Protein 4JB7 (pdb70)

InterPro domains:
  IPR005669 Thiosulphate/Sulfate-binding protein [PTHR30368] (3-255)

CATH classification: 3.40.190.10 (+1 more: 3.40.190.10)

Structure (mmCIF, N/CA/C/O backbone):
data_4JB7
#
_entry.id   4JB7
#
_cell.length_a   72.343
_cell.length_b   72.343
_cell.length_c   87.883
_cell.angle_alpha   90.00
_cell.angle_beta   90.00
_cell.angle_gamma   90.00
#
_symmetry.space_group_name_H-M   'P 41 21 2'
#
loop_
_entity.id
_entity.type
_entity.pdbx_description
1 polymer 'Accessory colonization factor AcfC'
2 non-polymer D-MALATE
3 non-polymer 2-AMINO-2-HYDROXYMETHYL-PROPANE-1,3-DIOL
4 non-polymer 'TRIETHYLENE GLYCOL'
5 water water
#
loop_
_atom_site.group_PDB
_atom_site.id
_atom_site.type_symbol
_atom_site.label_atom_id
_atom_site.label_alt_id
_atom_site.label_comp_id
_atom_site.label_asym_id
_atom_site.label_entity_id
_atom_site.label_seq_id
_atom_site.pdbx_PDB_ins_code
_atom_site.Cartn_x
_atom_site.Cartn_y
_atom_site.Cartn_z
_atom_site.occupancy
_atom_site.B_iso_or_equiv
_atom_site.auth_seq_id
_atom_site.auth_comp_id
_atom_site.auth_asym_id
_atom_site.auth_atom_id
_atom_site.pdbx_PDB_model_num
ATOM 1 N N . ALA A 1 24 ? 29.532 16.713 30.004 1.00 34.01 0 ALA A N 1
ATOM 2 C CA . ALA A 1 24 ? 28.963 15.362 29.801 1.00 32.53 0 ALA A CA 1
ATOM 3 C C . ALA A 1 24 ? 30.008 14.389 29.238 1.00 31.73 0 ALA A C 1
ATOM 4 O O . ALA A 1 24 ? 30.938 14.787 28.537 1.00 33.57 0 ALA A O 1
ATOM 6 N N . ASP A 1 25 ? 29.830 13.108 29.541 1.00 28.73 25 ASP A N 1
ATOM 7 C CA . ASP A 1 25 ? 30.717 12.058 29.073 1.00 27.85 25 ASP A CA 1
ATOM 8 C C . ASP A 1 25 ? 30.373 11.658 27.638 1.00 26.10 25 ASP A C 1
ATOM 9 O O . ASP A 1 25 ? 31.252 11.276 26.865 1.00 26.92 25 ASP A O 1
ATOM 14 N N . VAL A 1 26 ? 29.088 11.737 27.294 1.00 22.25 26 VAL A N 1
ATOM 15 C CA . VAL A 1 26 ? 28.617 11.393 25.951 1.00 21.62 26 VAL A CA 1
ATOM 16 C C . VAL A 1 26 ? 27.784 12.557 25.406 1.00 17.87 26 VAL A C 1
ATOM 17 O O . VAL A 1 26 ? 26.917 13.090 26.104 1.00 21.00 26 VAL A O 1
ATOM 21 N N . ASN A 1 27 ? 28.091 12.977 24.186 1.00 18.23 27 ASN A N 1
ATOM 22 C CA . ASN A 1 27 ? 27.365 14.036 23.515 1.00 18.11 27 ASN A CA 1
ATOM 23 C C . ASN A 1 27 ? 26.717 13.575 22.222 1.00 16.10 27 ASN A C 1
ATOM 24 O O . ASN A 1 27 ? 27.403 13.076 21.321 1.00 16.55 27 ASN A O 1
ATOM 29 N N . LEU A 1 28 ? 25.400 13.745 22.159 1.00 15.31 28 LEU A N 1
ATOM 30 C CA . LEU A 1 28 ? 24.619 13.445 20.964 1.00 15.25 28 LEU A CA 1
ATOM 31 C C . LEU A 1 28 ? 24.087 14.729 20.368 1.00 14.53 28 LEU A C 1
ATOM 32 O O . LEU A 1 28 ? 23.723 15.649 21.093 1.00 16.39 28 LEU A O 1
ATOM 37 N N . TYR A 1 29 ? 24.037 14.768 19.045 1.00 13.60 29 TYR A N 1
ATOM 38 C CA . TYR A 1 29 ? 23.507 15.907 18.298 1.00 12.50 29 TYR A CA 1
ATOM 39 C C . TYR A 1 29 ? 22.546 15.398 17.221 1.00 12.62 29 TYR A C 1
ATOM 40 O O . TYR A 1 29 ? 22.805 14.360 16.604 1.00 12.83 29 TYR A O 1
ATOM 49 N N . GLY A 1 30 ? 21.485 16.151 16.955 1.00 12.30 30 GLY A N 1
ATOM 50 C CA . GLY A 1 30 ? 20.530 15.768 15.957 1.00 11.75 30 GLY A CA 1
ATOM 51 C C . GLY A 1 30 ? 19.402 16.777 15.892 1.00 12.09 30 GLY A C 1
ATOM 52 O O . GLY A 1 30 ? 19.394 17.765 16.632 1.00 12.59 30 GLY A O 1
ATOM 53 N N . PRO A 1 31 ? 18.437 16.525 15.002 1.00 11.04 31 PRO A N 1
ATOM 54 C CA . PRO A 1 31 ? 17.315 17.447 14.851 1.00 11.46 31 PRO A CA 1
ATOM 55 C C . PRO A 1 31 ? 16.381 17.502 16.048 1.00 12.75 31 PRO A C 1
ATOM 56 O O . PRO A 1 31 ? 16.318 16.591 16.876 1.00 13.46 31 PRO A O 1
ATOM 60 N N . GLY A 1 32 ? 15.663 18.610 16.150 1.00 11.88 32 GLY A N 1
ATOM 61 C CA . GLY A 1 32 ? 14.590 18.647 17.099 1.00 12.26 32 GLY A CA 1
ATOM 62 C C . GLY A 1 32 ? 13.484 17.643 16.754 1.00 13.61 32 GLY A C 1
ATOM 63 O O . GLY A 1 32 ? 13.173 17.378 15.583 1.00 13.98 32 GLY A O 1
ATOM 64 N N . GLY A 1 33 ? 12.893 17.071 17.796 1.00 13.06 33 GLY A N 1
ATOM 65 C CA . GLY A 1 33 ? 11.763 16.163 17.719 1.00 14.21 33 GLY A CA 1
ATOM 66 C C . GLY A 1 33 ? 12.044 14.913 18.524 1.00 14.19 33 GLY A C 1
ATOM 67 O O . GLY A 1 33 ? 11.516 14.752 19.613 1.00 13.77 33 GLY A O 1
ATOM 68 N N . PRO A 1 34 ? 12.912 14.035 18.010 1.00 12.46 34 PRO A N 1
ATOM 69 C CA . PRO A 1 34 ? 13.237 12.818 18.752 1.00 13.34 34 PRO A CA 1
ATOM 70 C C . PRO A 1 34 ? 13.983 13.074 20.060 1.00 13.86 34 PRO A C 1
ATOM 71 O O . PRO A 1 34 ? 14.216 12.130 20.840 1.00 14.16 34 PRO A O 1
ATOM 75 N N . HIS A 1 35 ? 14.395 14.329 20.312 1.00 13.86 35 HIS A N 1
ATOM 76 C CA . HIS A 1 35 ? 15.053 14.644 21.572 1.00 14.83 35 HIS A CA 1
ATOM 77 C C . HIS A 1 35 ? 14.149 14.361 22.756 1.00 14.70 35 HIS A C 1
ATOM 78 O O . HIS A 1 35 ? 14.650 14.136 23.869 1.00 15.55 35 HIS A O 1
ATOM 85 N N . VAL A 1 36 ? 12.830 14.384 22.592 1.00 14.52 36 VAL A N 1
ATOM 86 C CA . VAL A 1 36 ? 11.947 14.178 23.736 1.00 13.98 36 VAL A CA 1
ATOM 87 C C . VAL A 1 36 ? 12.130 12.773 24.328 1.00 14.80 36 VAL A C 1
ATOM 88 O O . VAL A 1 36 ? 12.477 12.641 25.504 1.00 16.88 36 VAL A O 1
ATOM 92 N N . PRO A 1 37 ? 11.919 11.700 23.538 1.00 14.00 37 PRO A N 1
ATOM 93 C CA . PRO A 1 37 ? 12.201 10.380 24.121 1.00 14.00 37 PRO A CA 1
ATOM 94 C C . PRO A 1 37 ? 13.700 10.173 24.364 1.00 15.15 37 PRO A C 1
ATOM 95 O O . PRO A 1 37 ? 14.078 9.501 25.323 1.00 16.40 37 PRO A O 1
ATOM 99 N N . LEU A 1 38 ? 14.561 10.737 23.506 1.00 14.37 38 LEU A N 1
ATOM 100 C CA . LEU A 1 38 ? 16.003 10.506 23.637 1.00 15.39 38 LEU A CA 1
ATOM 101 C C . LEU A 1 38 ? 16.515 11.021 24.986 1.00 15.86 38 LEU A C 1
ATOM 102 O O . LEU A 1 38 ? 17.317 10.341 25.643 1.00 17.69 38 LEU A O 1
ATOM 107 N N . ILE A 1 39 ? 16.039 12.181 25.426 1.00 16.76 39 ILE A N 1
ATOM 108 C CA . ILE A 1 39 ? 16.414 12.736 26.731 1.00 17.90 39 ILE A CA 1
ATOM 109 C C . ILE A 1 39 ? 15.938 11.806 27.858 1.00 17.97 39 ILE A C 1
ATOM 110 O O . ILE A 1 39 ? 16.667 11.587 28.841 1.00 19.07 39 ILE A O 1
ATOM 115 N N . LYS A 1 40 ? 14.721 11.264 27.731 1.00 18.22 40 LYS A N 1
ATOM 116 C CA . LYS A 1 40 ? 14.212 10.336 28.752 1.00 19.61 40 LYS A CA 1
ATOM 117 C C . LYS A 1 40 ? 15.065 9.058 28.783 1.00 18.06 40 LYS A C 1
ATOM 118 O O . LYS A 1 40 ? 15.312 8.495 29.857 1.00 19.59 40 LYS A O 1
ATOM 124 N N . VAL A 1 41 ? 15.547 8.606 27.622 1.00 17.57 41 VAL A N 1
ATOM 125 C CA . VAL A 1 41 ? 16.470 7.471 27.570 1.00 17.13 41 VAL A CA 1
ATOM 126 C C . VAL A 1 41 ? 17.801 7.817 28.278 1.00 18.33 41 VAL A C 1
ATOM 127 O O . VAL A 1 41 ? 18.339 7.014 29.024 1.00 19.88 41 VAL A O 1
ATOM 131 N N . ALA A 1 42 ? 18.292 9.018 28.017 1.00 17.89 42 ALA A N 1
ATOM 132 C CA . ALA A 1 42 ? 19.502 9.525 28.658 1.00 18.51 42 ALA A CA 1
ATOM 133 C C . ALA A 1 42 ? 19.327 9.557 30.180 1.00 20.52 42 ALA A C 1
ATOM 134 O O . ALA A 1 42 ? 20.216 9.117 30.926 1.00 22.39 42 ALA A O 1
ATOM 136 N N . GLU A 1 43 ? 18.172 10.050 30.638 1.00 21.44 43 GLU A N 1
ATOM 137 C CA . GLU A 1 43 ? 17.837 10.145 32.071 1.00 22.45 43 GLU A CA 1
ATOM 138 C C . GLU A 1 43 ? 17.739 8.763 32.723 1.00 23.61 43 GLU A C 1
ATOM 139 O O . GLU A 1 43 ? 18.174 8.563 33.872 1.00 26.73 43 GLU A O 1
ATOM 145 N N . SER A 1 44 ? 17.167 7.808 31.997 1.00 23.78 44 SER A N 1
ATOM 146 C CA . SER A 1 44 ? 17.036 6.444 32.490 1.00 24.83 44 SER A CA 1
ATOM 147 C C . SER A 1 44 ? 18.431 5.822 32.650 1.00 25.34 44 SER A C 1
ATOM 148 O O . SER A 1 44 ? 18.727 5.175 33.639 1.00 27.84 44 SER A O 1
ATOM 151 N N . PHE A 1 45 ? 19.277 6.028 31.645 1.00 23.76 45 PHE A N 1
ATOM 152 C CA . PHE A 1 45 ? 20.655 5.564 31.627 1.00 22.65 45 PHE A CA 1
ATOM 153 C C . PHE A 1 45 ? 21.446 6.173 32.804 1.00 26.66 45 PHE A C 1
ATOM 154 O O . PHE A 1 45 ? 22.178 5.478 33.494 1.00 28.01 45 PHE A O 1
ATOM 162 N N . GLU A 1 46 ? 21.282 7.479 33.006 1.00 27.69 46 GLU A N 1
ATOM 163 C CA . GLU A 1 46 ? 21.964 8.191 34.097 1.00 29.06 46 GLU A CA 1
ATOM 164 C C . GLU A 1 46 ? 21.498 7.735 35.498 1.00 31.50 46 GLU A C 1
ATOM 165 O O . GLU A 1 46 ? 22.254 7.823 36.469 1.00 32.86 46 GLU A O 1
ATOM 171 N N . LYS A 1 47 ? 20.265 7.239 35.615 1.00 33.51 47 LYS A N 1
ATOM 172 C CA . LYS A 1 47 ? 19.776 6.748 36.905 1.00 37.35 47 LYS A CA 1
ATOM 173 C C . LYS A 1 47 ? 20.474 5.455 37.308 1.00 39.16 47 LYS A C 1
ATOM 174 O O . LYS A 1 47 ? 20.665 5.187 38.500 1.00 39.13 47 LYS A O 1
ATOM 180 N N . SER A 1 48 ? 20.852 4.659 36.310 1.00 39.93 48 SER A N 1
ATOM 181 C CA . SER A 1 48 ? 21.417 3.326 36.543 1.00 42.28 48 SER A CA 1
ATOM 182 C C . SER A 1 48 ? 22.935 3.242 36.664 1.00 42.26 48 SER A C 1
ATOM 183 O O . SER A 1 48 ? 23.454 2.271 37.205 1.00 44.68 48 SER A O 1
ATOM 186 N N . GLN A 1 49 ? 23.648 4.235 36.147 1.00 40.55 49 GLN A N 1
ATOM 187 C CA . GLN A 1 49 ? 25.108 4.220 36.191 1.00 40.34 49 GLN A CA 1
ATOM 188 C C . GLN A 1 49 ? 25.668 5.658 36.366 1.00 39.62 49 GLN A C 1
ATOM 189 O O . GLN A 1 49 ? 24.891 6.595 36.544 1.00 39.84 49 GLN A O 1
ATOM 195 N N . SER A 1 50 ? 26.985 5.838 36.307 1.00 38.65 50 SER A N 1
ATOM 196 C CA . SER A 1 50 ? 27.593 7.126 36.686 1.00 40.35 50 SER A CA 1
ATOM 197 C C . SER A 1 50 ? 27.896 8.124 35.585 1.00 40.02 50 SER A C 1
ATOM 198 O O . SER A 1 50 ? 28.157 9.290 35.885 1.00 42.31 50 SER A O 1
ATOM 201 N N . LYS A 1 51 ? 27.873 7.693 34.326 1.00 37.68 51 LYS A N 1
ATOM 202 C CA . LYS A 1 51 ? 28.217 8.599 33.228 1.00 35.92 51 LYS A CA 1
ATOM 203 C C . LYS A 1 51 ? 27.051 9.511 32.874 1.00 34.59 51 LYS A C 1
ATOM 204 O O . LYS A 1 51 ? 25.884 9.107 33.006 1.00 33.31 51 LYS A O 1
ATOM 210 N N . ARG A 1 52 ? 27.395 10.732 32.445 1.00 31.77 52 ARG A N 1
ATOM 211 C CA . ARG A 1 52 ? 26.430 11.772 32.035 1.00 30.77 52 ARG A CA 1
ATOM 212 C C . ARG A 1 52 ? 26.310 11.872 30.500 1.00 26.25 52 ARG A C 1
ATOM 213 O O . ARG A 1 52 ? 27.314 11.811 29.779 1.00 24.69 52 ARG A O 1
ATOM 221 N N . VAL A 1 53 ? 25.081 12.069 30.028 1.00 23.74 53 VAL A N 1
ATOM 222 C CA . VAL A 1 53 ? 24.755 12.082 28.599 1.00 21.74 53 VAL A CA 1
ATOM 223 C C . VAL A 1 53 ? 23.994 13.357 28.243 1.00 21.20 53 VAL A C 1
ATOM 224 O O . VAL A 1 53 ? 22.965 13.655 28.839 1.00 24.38 53 VAL A O 1
ATOM 228 N N . ASN A 1 54 ? 24.534 14.107 27.290 1.00 20.10 54 ASN A N 1
ATOM 229 C CA . ASN A 1 54 ? 23.973 15.376 26.838 1.00 21.07 54 ASN A CA 1
ATOM 230 C C . ASN A 1 54 ? 23.381 15.237 25.453 1.00 20.18 54 ASN A C 1
ATOM 231 O O . ASN A 1 54 ? 24.037 14.705 24.553 1.00 21.06 54 ASN A O 1
ATOM 236 N N . ILE A 1 55 ? 22.138 15.689 25.321 1.00 18.04 55 ILE A N 1
ATOM 237 C CA . ILE A 1 55 ? 21.448 15.696 24.046 1.00 16.82 55 ILE A CA 1
ATOM 238 C C . ILE A 1 55 ? 21.298 17.140 23.570 1.00 16.23 55 ILE A C 1
ATOM 239 O O . ILE A 1 55 ? 20.604 17.941 24.198 1.00 18.36 55 ILE A O 1
ATOM 244 N N . THR A 1 56 ? 21.987 17.474 22.475 1.00 14.75 56 THR A N 1
ATOM 245 C CA . THR A 1 56 ? 21.828 18.787 21.813 1.00 14.18 56 THR A CA 1
ATOM 246 C C . THR A 1 56 ? 20.949 18.575 20.599 1.00 14.71 56 THR A C 1
ATOM 247 O O . THR A 1 56 ? 21.149 17.626 19.809 1.00 15.19 56 THR A O 1
ATOM 251 N N . PHE A 1 57 ? 19.966 19.450 20.427 1.00 13.99 57 PHE A N 1
ATOM 252 C CA . PHE A 1 57 ? 18.935 19.250 19.424 1.00 12.64 57 PHE A CA 1
ATOM 253 C C . PHE A 1 57 ? 18.473 20.549 18.818 1.00 13.20 57 PHE A C 1
ATOM 254 O O . PHE A 1 57 ? 18.534 21.619 19.450 1.00 13.83 57 PHE A O 1
ATOM 262 N N . GLY A 1 58 ? 17.992 20.445 17.589 1.00 12.61 58 GLY A N 1
ATOM 263 C CA . GLY A 1 58 ? 17.446 21.564 16.829 1.00 13.91 58 GLY A CA 1
ATOM 264 C C . GLY A 1 58 ? 17.957 21.505 15.405 1.00 12.40 58 GLY A C 1
ATOM 265 O O . GLY A 1 58 ? 18.602 20.535 15.005 1.00 13.34 58 GLY A O 1
ATOM 266 N N . PRO A 1 59 ? 17.690 22.555 14.613 1.00 12.71 59 PRO A N 1
ATOM 267 C CA . PRO A 1 59 ? 18.200 22.573 13.257 1.00 12.96 59 PRO A CA 1
ATOM 268 C C . PRO A 1 59 ? 19.726 22.419 13.238 1.00 13.02 59 PRO A C 1
ATOM 269 O O . PRO A 1 59 ? 20.420 22.959 14.100 1.00 13.38 59 PRO A O 1
ATOM 273 N N . GLN A 1 60 ? 20.240 21.693 12.260 1.00 13.25 60 GLN A N 1
ATOM 274 C CA . GLN A 1 60 ? 21.675 21.469 12.119 1.00 13.02 60 GLN A CA 1
ATOM 275 C C . GLN A 1 60 ? 22.504 22.727 12.303 1.00 12.33 60 GLN A C 1
ATOM 276 O O . GLN A 1 60 ? 23.521 22.703 13.017 1.00 13.85 60 GLN A O 1
ATOM 282 N N . ALA A 1 61 ? 22.137 23.814 11.642 1.00 13.92 61 ALA A N 1
ATOM 283 C CA . ALA A 1 61 ? 22.927 25.033 11.711 1.00 14.85 61 ALA A CA 1
ATOM 284 C C . ALA A 1 61 ? 23.110 25.578 13.124 1.00 13.76 61 ALA A C 1
ATOM 285 O O . ALA A 1 61 ? 24.081 26.296 13.378 1.00 16.02 61 ALA A O 1
ATOM 287 N N . THR A 1 62 ? 22.199 25.242 14.040 1.00 13.69 62 THR A N 1
ATOM 288 C CA . THR A 1 62 ? 22.316 25.726 15.406 1.00 15.10 62 THR A CA 1
ATOM 289 C C . THR A 1 62 ? 23.385 25.026 16.228 1.00 15.22 62 THR A C 1
ATOM 290 O O . THR A 1 62 ? 23.843 25.583 17.217 1.00 16.64 62 THR A O 1
ATOM 294 N N . TRP A 1 63 ? 23.830 23.845 15.819 1.00 13.69 63 TRP A N 1
ATOM 295 C CA . TRP A 1 63 ? 24.817 23.073 16.591 1.00 13.84 63 TRP A CA 1
ATOM 296 C C . TRP A 1 63 ? 25.979 22.451 15.786 1.00 14.41 63 TRP A C 1
ATOM 297 O O . TRP A 1 63 ? 26.859 21.846 16.382 1.00 14.42 63 TRP A O 1
ATOM 308 N N . ASN A 1 64 ? 26.009 22.611 14.471 1.00 14.62 64 ASN A N 1
ATOM 309 C CA . ASN A 1 64 ? 26.970 21.905 13.645 1.00 14.18 64 ASN A CA 1
ATOM 310 C C . ASN A 1 64 ? 28.403 22.098 14.069 1.00 14.89 64 ASN A C 1
ATOM 311 O O . ASN A 1 64 ? 29.159 21.137 14.137 1.00 15.19 64 ASN A O 1
ATOM 316 N N . ASP A 1 65 ? 28.782 23.333 14.370 1.00 15.41 65 ASP A N 1
ATOM 317 C CA . ASP A 1 65 ? 30.151 23.628 14.795 1.00 16.67 65 ASP A CA 1
ATOM 318 C C . ASP A 1 65 ? 30.496 23.019 16.158 1.00 18.68 65 ASP A C 1
ATOM 319 O O . ASP A 1 65 ? 31.656 22.684 16.410 1.00 21.70 65 ASP A O 1
ATOM 324 N N A LYS A 1 66 ? 29.508 22.882 17.040 0.50 17.67 66 LYS A N 1
ATOM 325 N N B LYS A 1 66 ? 29.499 22.889 17.030 0.50 17.25 66 LYS A N 1
ATOM 326 C CA A LYS A 1 66 ? 29.735 22.267 18.341 0.50 17.85 66 LYS A CA 1
ATOM 327 C CA B LYS A 1 66 ? 29.691 22.292 18.340 0.50 17.05 66 LYS A CA 1
ATOM 328 C C A LYS A 1 66 ? 29.897 20.762 18.189 0.50 18.16 66 LYS A C 1
ATOM 329 C C B LYS A 1 66 ? 29.883 20.783 18.192 0.50 17.71 66 LYS A C 1
ATOM 330 O O A LYS A 1 66 ? 30.746 20.162 18.849 0.50 18.04 66 LYS A O 1
ATOM 331 O O B LYS A 1 66 ? 30.748 20.205 18.852 0.50 17.59 66 LYS A O 1
ATOM 342 N N . ALA A 1 67 ? 29.103 20.159 17.308 1.00 16.85 67 ALA A N 1
ATOM 343 C CA . ALA A 1 67 ? 29.250 18.730 17.016 1.00 14.95 67 ALA A CA 1
ATOM 344 C C . ALA A 1 67 ? 30.655 18.427 16.469 1.00 17.75 67 ALA A C 1
ATOM 345 O O . ALA A 1 67 ? 31.247 17.386 16.809 1.00 17.58 67 ALA A O 1
ATOM 347 N N . LYS A 1 68 ? 31.218 19.325 15.660 1.00 17.23 68 LYS A N 1
ATOM 348 C CA . LYS A 1 68 ? 32.589 19.156 15.166 1.00 18.51 68 LYS A CA 1
ATOM 349 C C . LYS A 1 68 ? 33.569 19.019 16.303 1.00 19.87 68 LYS A C 1
ATOM 350 O O . LYS A 1 68 ? 34.581 18.334 16.174 1.00 23.41 68 LYS A O 1
ATOM 356 N N . LYS A 1 69 ? 33.320 19.706 17.411 1.00 18.45 69 LYS A N 1
ATOM 357 C CA . LYS A 1 69 ? 34.249 19.652 18.525 1.00 19.89 69 LYS A CA 1
ATOM 358 C C . LYS A 1 69 ? 34.100 18.439 19.427 1.00 21.43 69 LYS A C 1
ATOM 359 O O . LYS A 1 69 ? 35.115 17.929 19.870 1.00 23.40 69 LYS A O 1
ATOM 365 N N . ASN A 1 70 ? 32.886 17.948 19.684 1.00 19.52 70 ASN A N 1
ATOM 366 C CA . ASN A 1 70 ? 32.750 16.861 20.671 1.00 20.54 70 ASN A CA 1
ATOM 367 C C . ASN A 1 70 ? 31.640 15.825 20.440 1.00 19.63 70 ASN A C 1
ATOM 368 O O . ASN A 1 70 ? 31.311 15.053 21.352 1.00 20.69 70 ASN A O 1
ATOM 373 N N . ALA A 1 71 ? 31.033 15.785 19.266 1.00 18.04 71 ALA A N 1
ATOM 374 C CA . ALA A 1 71 ? 29.994 14.775 19.028 1.00 17.36 71 ALA A CA 1
ATOM 375 C C . ALA A 1 71 ? 30.524 13.350 19.121 1.00 16.94 71 ALA A C 1
ATOM 376 O O . ALA A 1 71 ? 31.553 13.031 18.539 1.00 18.21 71 ALA A O 1
ATOM 378 N N . ASP A 1 72 ? 29.798 12.512 19.865 1.00 16.69 72 ASP A N 1
ATOM 379 C CA . ASP A 1 72 ? 30.061 11.074 19.919 1.00 16.77 72 ASP A CA 1
ATOM 380 C C . ASP A 1 72 ? 29.112 10.289 19.007 1.00 15.61 72 ASP A C 1
ATOM 381 O O . ASP A 1 72 ? 29.496 9.249 18.456 1.00 15.88 72 ASP A O 1
ATOM 386 N N . ILE A 1 73 ? 27.883 10.775 18.889 1.00 15.09 73 ILE A N 1
ATOM 387 C CA . ILE A 1 73 ? 26.842 10.119 18.120 1.00 15.33 73 ILE A CA 1
ATOM 388 C C . ILE A 1 73 ? 25.968 11.182 17.477 1.00 14.26 73 ILE A C 1
ATOM 389 O O . ILE A 1 73 ? 25.597 12.184 18.141 1.00 13.85 73 ILE A O 1
ATOM 394 N N . LEU A 1 74 ? 25.649 10.998 16.192 1.00 13.15 74 LEU A N 1
ATOM 395 C CA . LEU A 1 74 ? 24.671 11.839 15.505 1.00 12.42 74 LEU A CA 1
ATOM 396 C C . LEU A 1 74 ? 23.389 11.055 15.374 1.00 11.95 74 LEU A C 1
ATOM 397 O O . LEU A 1 74 ? 23.409 9.892 14.942 1.00 13.40 74 LEU A O 1
ATOM 402 N N . PHE A 1 75 ? 22.274 11.644 15.796 1.00 12.38 75 PHE A N 1
ATOM 403 C CA . PHE A 1 75 ? 20.966 10.996 15.635 1.00 12.13 75 PHE A CA 1
ATOM 404 C C . PHE A 1 75 ? 20.213 11.669 14.517 1.00 10.50 75 PHE A C 1
ATOM 405 O O . PHE A 1 75 ? 20.397 12.864 14.251 1.00 11.22 75 PHE A O 1
ATOM 413 N N . GLY A 1 76 ? 19.364 10.885 13.842 1.00 10.98 76 GLY A N 1
ATOM 414 C CA . GLY A 1 76 ? 18.569 11.372 12.732 1.00 11.04 76 GLY A CA 1
ATOM 415 C C . GLY A 1 76 ? 17.112 11.008 12.792 1.00 11.46 76 GLY A C 1
ATOM 416 O O . GLY A 1 76 ? 16.714 10.061 13.453 1.00 11.98 76 GLY A O 1
ATOM 417 N N . ALA A 1 77 ? 16.312 11.802 12.078 1.00 10.75 77 ALA A N 1
ATOM 418 C CA . ALA A 1 77 ? 14.865 11.663 12.041 1.00 11.12 77 ALA A CA 1
ATOM 419 C C . ALA A 1 77 ? 14.301 11.155 10.691 1.00 10.31 77 ALA A C 1
ATOM 420 O O . ALA A 1 77 ? 13.105 11.072 10.522 1.00 11.05 77 ALA A O 1
ATOM 422 N N . SER A 1 78 ? 15.211 10.830 9.781 1.00 10.89 78 SER A N 1
ATOM 423 C CA . SER A 1 78 ? 14.942 10.089 8.549 1.00 10.65 78 SER A CA 1
ATOM 424 C C . SER A 1 78 ? 16.287 9.620 8.007 1.00 10.25 78 SER A C 1
ATOM 425 O O . SER A 1 78 ? 17.366 10.047 8.466 1.00 10.80 78 SER A O 1
ATOM 428 N N . GLU A 1 79 ? 16.238 8.761 7.010 1.00 10.67 79 GLU A N 1
ATOM 429 C CA . GLU A 1 79 ? 17.458 8.274 6.355 1.00 10.48 79 GLU A CA 1
ATOM 430 C C . GLU A 1 79 ? 18.131 9.363 5.516 1.00 11.34 79 GLU A C 1
ATOM 431 O O . GLU A 1 79 ? 19.340 9.627 5.666 1.00 11.33 79 GLU A O 1
ATOM 437 N N . HIS A 1 80 ? 17.385 10.039 4.649 1.00 10.00 80 HIS A N 1
ATOM 438 C CA . HIS A 1 80 ? 18.018 11.028 3.794 1.00 10.26 80 HIS A CA 1
ATOM 439 C C . HIS A 1 80 ? 18.561 12.199 4.607 1.00 9.82 80 HIS A C 1
ATOM 440 O O . HIS A 1 80 ? 19.649 12.693 4.307 1.00 10.78 80 HIS A O 1
ATOM 447 N N . SER A 1 81 ? 17.828 12.680 5.617 1.00 9.90 81 SER A N 1
ATOM 448 C CA . SER A 1 81 ? 18.323 13.824 6.368 1.00 9.98 81 SER A CA 1
ATOM 449 C C . SER A 1 81 ? 19.556 13.437 7.168 1.00 10.75 81 SER A C 1
ATOM 450 O O . SER A 1 81 ? 20.510 14.217 7.273 1.00 10.92 81 SER A O 1
ATOM 453 N N . ALA A 1 82 ? 19.581 12.215 7.718 1.00 10.88 82 ALA A N 1
ATOM 454 C CA . ALA A 1 82 ? 20.740 11.764 8.470 1.00 10.29 82 ALA A CA 1
ATOM 455 C C . ALA A 1 82 ? 21.980 11.662 7.588 1.00 11.23 82 ALA A C 1
ATOM 456 O O . ALA A 1 82 ? 23.092 11.978 8.039 1.00 12.03 82 ALA A O 1
ATOM 458 N N A LEU A 1 83 ? 21.806 11.198 6.360 0.50 11.02 83 LEU A N 1
ATOM 459 N N B LEU A 1 83 ? 21.808 11.193 6.352 0.50 11.23 83 LEU A N 1
ATOM 460 C CA A LEU A 1 83 ? 22.910 11.082 5.436 0.50 11.41 83 LEU A CA 1
ATOM 461 C CA B LEU A 1 83 ? 22.908 11.086 5.398 0.50 11.87 83 LEU A CA 1
ATOM 462 C C A LEU A 1 83 ? 23.471 12.464 5.114 0.50 11.79 83 LEU A C 1
ATOM 463 C C B LEU A 1 83 ? 23.475 12.465 5.103 0.50 12.02 83 LEU A C 1
ATOM 464 O O A LEU A 1 83 ? 24.678 12.680 5.181 0.50 12.27 83 LEU A O 1
ATOM 465 O O B LEU A 1 83 ? 24.684 12.678 5.151 0.50 12.43 83 LEU A O 1
ATOM 474 N N . ALA A 1 84 ? 22.590 13.420 4.822 1.00 11.47 84 ALA A N 1
ATOM 475 C CA . ALA A 1 84 ? 23.059 14.779 4.499 1.00 11.66 84 ALA A CA 1
ATOM 476 C C . ALA A 1 84 ? 23.791 15.410 5.670 1.00 12.73 84 ALA A C 1
ATOM 477 O O . ALA A 1 84 ? 24.820 16.066 5.474 1.00 13.79 84 ALA A O 1
ATOM 479 N N . ILE A 1 85 ? 23.289 15.205 6.885 1.00 11.84 85 ILE A N 1
ATOM 480 C CA . ILE A 1 85 ? 23.952 15.727 8.079 1.00 12.98 85 ILE A CA 1
ATOM 481 C C . ILE A 1 85 ? 25.295 15.038 8.336 1.00 13.30 85 ILE A C 1
ATOM 482 O O . ILE A 1 85 ? 26.316 15.702 8.566 1.00 14.36 85 ILE A O 1
ATOM 487 N N . ALA A 1 86 ? 25.322 13.707 8.257 1.00 14.63 86 ALA A N 1
ATOM 488 C CA . ALA A 1 86 ? 26.554 12.970 8.501 1.00 16.50 86 ALA A CA 1
ATOM 489 C C . ALA A 1 86 ? 27.643 13.300 7.513 1.00 18.11 86 ALA A C 1
ATOM 490 O O . ALA A 1 86 ? 28.838 13.281 7.888 1.00 17.93 86 ALA A O 1
ATOM 492 N N A GLU A 1 87 ? 27.274 13.567 6.261 0.35 18.43 87 GLU A N 1
ATOM 493 N N B GLU A 1 87 ? 27.285 13.592 6.271 0.35 17.95 87 GLU A N 1
ATOM 494 N N C GLU A 1 87 ? 27.256 13.602 6.269 0.30 18.15 87 GLU A N 1
ATOM 495 C CA A GLU A 1 87 ? 28.244 13.964 5.234 0.35 19.45 87 GLU A CA 1
ATOM 496 C CA B GLU A 1 87 ? 28.292 13.953 5.285 0.35 18.81 87 GLU A CA 1
ATOM 497 C CA C GLU A 1 87 ? 28.187 14.024 5.214 0.30 18.76 87 GLU A CA 1
ATOM 498 C C A GLU A 1 87 ? 28.993 15.249 5.611 0.35 19.83 87 GLU A C 1
ATOM 499 C C B GLU A 1 87 ? 28.943 15.314 5.530 0.35 19.23 87 GLU A C 1
ATOM 500 C C C GLU A 1 87 ? 29.018 15.207 5.678 0.30 19.13 87 GLU A C 1
ATOM 501 O O A GLU A 1 87 ? 30.101 15.478 5.135 0.35 22.02 87 GLU A O 1
ATOM 502 O O B GLU A 1 87 ? 29.895 15.682 4.842 0.35 22.14 87 GLU A O 1
ATOM 503 O O C GLU A 1 87 ? 30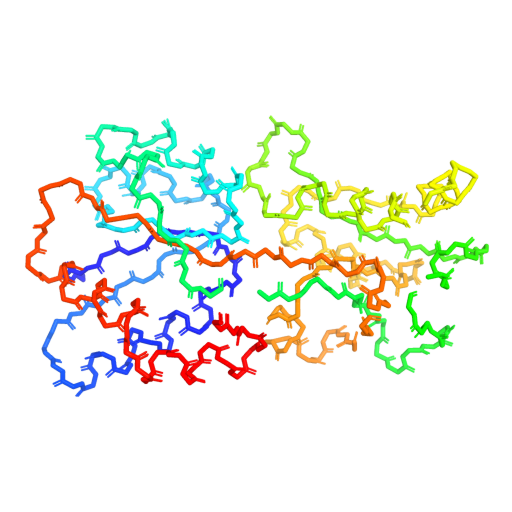.206 15.304 5.369 0.30 18.88 87 GLU A O 1
ATOM 519 N N . GLY A 1 88 ? 28.403 16.062 6.488 1.00 17.91 88 GLY A N 1
ATOM 520 C CA . GLY A 1 88 ? 29.047 17.272 6.989 1.00 19.03 88 GLY A CA 1
ATOM 521 C C . GLY A 1 88 ? 30.086 16.992 8.087 1.00 18.02 88 GLY A C 1
ATOM 522 O O . GLY A 1 88 ? 30.752 17.899 8.575 1.00 18.69 88 GLY A O 1
ATOM 523 N N . HIS A 1 89 ? 30.191 15.710 8.487 1.00 18.21 89 HIS A N 1
ATOM 524 C CA . HIS A 1 89 ? 31.067 15.249 9.563 1.00 17.29 89 HIS A CA 1
ATOM 525 C C . HIS A 1 89 ? 31.766 13.955 9.170 1.00 19.42 89 HIS A C 1
ATOM 526 O O . HIS A 1 89 ? 32.058 13.131 10.046 1.00 18.81 89 HIS A O 1
ATOM 533 N N . SER A 1 90 ? 32.116 13.792 7.892 1.00 19.82 90 SER A N 1
ATOM 534 C CA . SER A 1 90 ? 32.617 12.490 7.372 1.00 21.76 90 SER A CA 1
ATOM 535 C C . SER A 1 90 ? 33.916 12.002 7.984 1.00 23.44 90 SER A C 1
ATOM 536 O O . SER A 1 90 ? 34.138 10.779 8.032 1.00 27.21 90 SER A O 1
ATOM 539 N N . GLU A 1 91 ? 34.714 12.933 8.497 1.00 21.78 91 GLU A N 1
ATOM 540 C CA . GLU A 1 91 ? 35.984 12.632 9.158 1.00 22.51 91 GLU A CA 1
ATOM 541 C C . GLU A 1 91 ? 35.789 11.765 10.416 1.00 21.82 91 GLU A C 1
ATOM 542 O O . GLU A 1 91 ? 36.709 11.038 10.824 1.00 24.39 91 GLU A O 1
ATOM 548 N N . ARG A 1 92 ? 34.629 11.886 11.034 1.00 20.42 92 ARG A N 1
ATOM 549 C CA . ARG A 1 92 ? 34.310 11.132 12.231 1.00 21.69 92 ARG A CA 1
ATOM 550 C C . ARG A 1 92 ? 33.156 10.195 12.120 1.00 21.66 92 ARG A C 1
ATOM 551 O O . ARG A 1 92 ? 33.059 9.257 12.916 1.00 23.52 92 ARG A O 1
ATOM 559 N N . PHE A 1 93 ? 32.250 10.439 11.190 1.00 18.43 93 PHE A N 1
ATOM 560 C CA . PHE A 1 93 ? 31.064 9.628 11.051 1.00 21.22 93 PHE A CA 1
ATOM 561 C C . PHE A 1 93 ? 30.940 9.126 9.629 1.00 23.44 93 PHE A C 1
ATOM 562 O O . PHE A 1 93 ? 30.988 9.912 8.684 1.00 28.27 93 PHE A O 1
ATOM 570 N N . SER A 1 94 ? 30.740 7.829 9.485 1.00 21.63 94 SER A N 1
ATOM 571 C CA . SER A 1 94 ? 30.56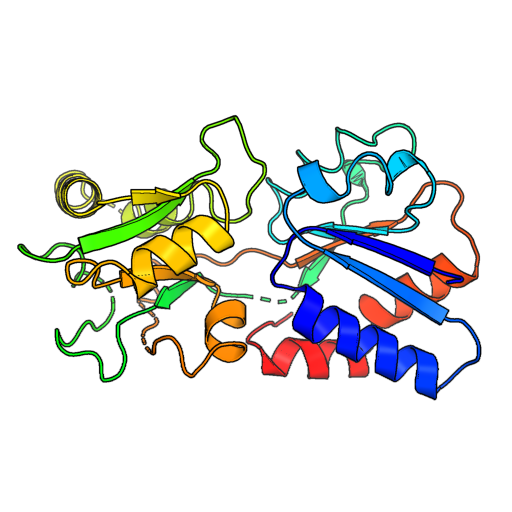6 7.252 8.157 1.00 22.65 94 SER A CA 1
ATOM 572 C C . SER A 1 94 ? 29.102 7.059 7.786 1.00 21.56 94 SER A C 1
ATOM 573 O O . SER A 1 94 ? 28.348 6.506 8.573 1.00 19.98 94 SER A O 1
ATOM 576 N N . LYS A 1 95 ? 28.725 7.478 6.582 1.00 21.24 95 LYS A N 1
ATOM 577 C CA . LYS A 1 95 ? 27.366 7.261 6.081 1.00 19.35 95 LYS A CA 1
ATOM 578 C C . LYS A 1 95 ? 27.032 5.773 6.019 1.00 18.60 95 LYS A C 1
ATOM 579 O O . LYS A 1 95 ? 25.860 5.407 6.047 1.00 17.47 95 LYS A O 1
ATOM 585 N N . PHE A 1 96 ? 28.026 4.906 5.910 1.00 17.59 96 PHE A N 1
ATOM 586 C CA . PHE A 1 96 ? 27.786 3.473 5.875 1.00 16.20 96 PHE A CA 1
ATOM 587 C C . PHE A 1 96 ? 27.430 2.894 7.253 1.00 17.42 96 PHE A C 1
ATOM 588 O O . PHE A 1 96 ? 26.972 1.766 7.342 1.00 20.23 96 PHE A O 1
ATOM 596 N N . ASN A 1 97 ? 27.638 3.679 8.306 1.00 16.78 97 ASN A N 1
ATOM 597 C CA . ASN A 1 97 ? 27.422 3.232 9.694 1.00 18.36 97 ASN A CA 1
ATOM 598 C C . ASN A 1 97 ? 26.173 3.813 10.366 1.00 14.97 97 ASN A C 1
ATOM 599 O O . ASN A 1 97 ? 25.934 3.602 11.555 1.00 16.32 97 ASN A O 1
ATOM 604 N N . ILE A 1 98 ? 25.361 4.546 9.604 1.00 13.75 98 ILE A N 1
ATOM 605 C CA . ILE A 1 98 ? 24.068 5.006 10.085 1.00 13.66 98 ILE A CA 1
ATOM 606 C C . ILE A 1 98 ? 23.199 3.770 10.307 1.00 14.09 98 ILE A C 1
ATOM 607 O O . ILE A 1 98 ? 23.058 2.909 9.439 1.00 15.32 98 ILE A O 1
ATOM 612 N N . HIS A 1 99 ? 22.687 3.677 11.517 1.00 13.06 99 HIS A N 1
ATOM 613 C CA . HIS A 1 99 ? 21.951 2.509 11.988 1.00 13.52 99 HIS A CA 1
ATOM 614 C C . HIS A 1 99 ? 20.505 2.798 12.298 1.00 11.58 99 HIS A C 1
ATOM 615 O O . HIS A 1 99 ? 20.212 3.575 13.229 1.00 12.41 99 HIS A O 1
ATOM 622 N N . PRO A 1 100 ? 19.575 2.233 11.508 1.00 11.93 100 PRO A N 1
ATOM 623 C CA . PRO A 1 100 ? 18.151 2.355 11.835 1.00 12.23 100 PRO A CA 1
ATOM 624 C C . PRO A 1 100 ? 17.820 1.725 13.181 1.00 12.83 100 PRO A C 1
ATOM 625 O O . PRO A 1 100 ? 18.239 0.590 13.443 1.00 13.85 100 PRO A O 1
ATOM 629 N N . VAL A 1 101 ? 17.034 2.407 14.019 1.00 12.37 101 VAL A N 1
ATOM 630 C CA . VAL A 1 101 ? 16.674 1.842 15.337 1.00 12.83 101 VAL A CA 1
ATOM 631 C C . VAL A 1 101 ? 15.172 1.661 15.513 1.00 12.61 101 VAL A C 1
ATOM 632 O O . VAL A 1 101 ? 14.716 0.600 15.929 1.00 13.44 101 VAL A O 1
ATOM 636 N N . PHE A 1 102 ? 14.402 2.704 15.217 1.00 12.20 102 PHE A N 1
ATOM 637 C CA . PHE A 1 102 ? 12.939 2.684 15.336 1.00 13.48 102 PHE A CA 1
ATOM 638 C C . PHE A 1 102 ? 12.360 3.341 14.111 1.00 12.30 102 PHE A C 1
ATOM 639 O O . PHE A 1 102 ? 13.079 3.984 13.341 1.00 11.65 102 PHE A O 1
ATOM 663 N N . ARG A 1 104 ? 8.414 5.299 12.570 1.00 11.69 104 ARG A N 1
ATOM 664 C CA . ARG A 1 104 ? 7.077 5.792 12.916 1.00 11.80 104 ARG A CA 1
ATOM 665 C C . ARG A 1 104 ? 6.388 6.328 11.675 1.00 11.38 104 ARG A C 1
ATOM 666 O O . ARG A 1 104 ? 7.014 6.643 10.665 1.00 11.56 104 ARG A O 1
ATOM 674 N N . GLU A 1 105 ? 5.081 6.450 11.804 1.00 12.07 105 GLU A N 1
ATOM 675 C CA . GLU A 1 105 ? 4.257 6.961 10.709 1.00 11.87 105 GLU A CA 1
ATOM 676 C C . GLU A 1 105 ? 4.125 8.472 10.679 1.00 12.26 105 GLU A C 1
ATOM 677 O O . GLU A 1 105 ? 4.132 9.139 11.717 1.00 12.22 105 GLU A O 1
ATOM 683 N N . ALA A 1 106 ? 4.033 9.000 9.456 1.00 11.93 106 ALA A N 1
ATOM 684 C CA . ALA A 1 106 ? 3.622 10.370 9.229 1.00 11.39 106 ALA A CA 1
ATOM 685 C C . ALA A 1 106 ? 2.134 10.450 9.546 1.00 12.70 106 ALA A C 1
ATOM 686 O O . ALA A 1 106 ? 1.399 9.470 9.345 1.00 13.77 106 ALA A O 1
ATOM 688 N N . ILE A 1 107 ? 1.686 11.621 10.017 1.00 12.31 107 ILE A N 1
ATOM 689 C CA . ILE A 1 107 ? 0.287 11.869 10.357 1.00 13.50 107 ILE A CA 1
ATOM 690 C C . ILE A 1 107 ? -0.138 13.242 9.841 1.00 13.43 107 ILE A C 1
ATOM 691 O O . ILE A 1 107 ? 0.695 14.052 9.372 1.00 12.95 107 ILE A O 1
ATOM 696 N N . ILE A 1 108 ? -1.435 13.478 9.937 1.00 12.84 108 ILE A N 1
ATOM 697 C CA . ILE A 1 108 ? -2.001 14.773 9.638 1.00 13.23 108 ILE A CA 1
ATOM 698 C C . ILE A 1 108 ? -2.337 15.448 10.961 1.00 13.25 108 ILE A C 1
ATOM 699 O O . ILE A 1 108 ? -3.166 14.944 11.708 1.00 14.60 108 ILE A O 1
ATOM 704 N N . LEU A 1 109 ? -1.653 16.538 11.285 1.00 12.21 109 LEU A N 1
ATOM 705 C CA . LEU A 1 109 ? -1.999 17.339 12.454 1.00 13.44 109 LEU A CA 1
ATOM 706 C C . LEU A 1 109 ? -3.102 18.295 12.048 1.00 13.71 109 LEU A C 1
ATOM 707 O O . LEU A 1 109 ? -2.937 19.042 11.099 1.00 13.68 109 LEU A O 1
ATOM 712 N N . VAL A 1 110 ? -4.230 18.252 12.743 1.00 14.32 110 VAL A N 1
ATOM 713 C CA . VAL A 1 110 ? -5.379 19.141 12.480 1.00 14.28 110 VAL A CA 1
ATOM 714 C C . VAL A 1 110 ? -5.619 20.034 13.686 1.00 15.73 110 VAL A C 1
ATOM 715 O O . VAL A 1 110 ? -5.124 19.789 14.781 1.00 16.10 110 VAL A O 1
ATOM 719 N N . LYS A 1 111 ? -6.349 21.114 13.487 1.00 16.07 111 LYS A N 1
ATOM 720 C CA . LYS A 1 111 ? -6.654 22.010 14.600 1.00 16.48 111 LYS A CA 1
ATOM 721 C C . LYS A 1 111 ? -7.472 21.267 15.656 1.00 18.06 111 LYS A C 1
ATOM 722 O O . LYS A 1 111 ? -8.229 20.354 15.336 1.00 18.79 111 LYS A O 1
ATOM 728 N N . LYS A 1 112 ? -7.317 21.679 16.921 1.00 18.37 112 LYS A N 1
ATOM 729 C CA . LYS A 1 112 ? -8.005 21.023 18.024 1.00 20.82 112 LYS A CA 1
ATOM 730 C C . LYS A 1 112 ? -9.511 20.931 17.765 1.00 19.90 112 LYS A C 1
ATOM 731 O O . LYS A 1 112 ? -10.164 21.916 17.373 1.00 21.76 112 LYS A O 1
ATOM 737 N N . GLY A 1 113 ? -10.049 19.724 17.936 1.00 21.07 113 GLY A N 1
ATOM 738 C CA . GLY A 1 113 ? -11.459 19.445 17.685 1.00 21.29 113 GLY A CA 1
ATOM 739 C C . GLY A 1 113 ? -11.767 19.011 16.249 1.00 20.64 113 GLY A C 1
ATOM 740 O O . GLY A 1 113 ? -12.906 18.652 15.935 1.00 23.24 113 GLY A O 1
ATOM 741 N N . ASN A 1 114 ? -10.765 19.067 15.361 1.00 20.40 114 ASN A N 1
ATOM 742 C CA . ASN A 1 114 ? -10.937 18.658 13.962 1.00 20.52 114 ASN A CA 1
ATOM 743 C C . ASN A 1 114 ? -12.184 19.298 13.332 1.00 20.66 114 ASN A C 1
ATOM 744 O O . ASN A 1 114 ? -13.088 18.604 12.870 1.00 20.73 114 ASN A O 1
ATOM 749 N N . PRO A 1 115 ? -12.219 20.638 13.280 1.00 20.50 115 PRO A N 1
ATOM 750 C CA . PRO A 1 115 ? -13.434 21.340 12.830 1.00 22.55 115 PRO A CA 1
ATOM 751 C C . PRO A 1 115 ? -13.897 21.048 11.406 1.00 22.22 115 PRO A C 1
ATOM 752 O O . PRO A 1 115 ? -15.095 21.194 11.128 1.00 25.58 115 PRO A O 1
ATOM 756 N N . LYS A 1 116 ? -12.979 20.654 10.518 1.00 20.36 116 LYS A N 1
ATOM 757 C CA . LYS A 1 116 ? -13.323 20.314 9.142 1.00 20.62 116 LYS A CA 1
ATOM 758 C C . LYS A 1 116 ? -13.514 18.807 8.931 1.00 20.46 116 LYS A C 1
ATOM 759 O O . LYS A 1 116 ? -13.714 18.348 7.796 1.00 22.66 116 LYS A O 1
ATOM 765 N N A ASN A 1 117 ? -13.461 18.047 10.019 0.50 20.06 117 ASN A N 1
ATOM 766 N N B ASN A 1 117 ? -13.487 18.056 10.033 0.50 20.70 117 ASN A N 1
ATOM 767 C CA A ASN A 1 117 ? -13.736 16.618 9.959 0.50 20.57 117 ASN A CA 1
ATOM 768 C CA B ASN A 1 117 ? -13.703 16.602 10.035 0.50 21.32 117 ASN A CA 1
ATOM 769 C C A ASN A 1 117 ? -12.866 15.900 8.941 0.50 19.32 117 ASN A C 1
ATOM 770 C C B ASN A 1 117 ? -12.864 15.876 8.994 0.50 19.93 117 ASN A C 1
ATOM 771 O O A ASN A 1 117 ? -13.359 15.197 8.057 0.50 19.55 117 ASN A O 1
ATOM 772 O O B ASN A 1 117 ? -13.378 15.139 8.151 0.50 20.53 117 ASN A O 1
ATOM 781 N N . ILE A 1 118 ? -11.562 16.114 9.066 1.00 16.84 118 ILE A N 1
ATOM 782 C CA . ILE A 1 118 ? -10.580 15.484 8.201 1.00 16.88 118 ILE A CA 1
ATOM 783 C C . ILE A 1 118 ? -10.386 14.056 8.695 1.00 17.82 118 ILE A C 1
ATOM 784 O O . ILE A 1 118 ? -10.207 13.825 9.901 1.00 17.23 118 ILE A O 1
ATOM 789 N N . LYS A 1 119 ? -10.456 13.098 7.771 1.00 16.55 119 LYS A N 1
ATOM 790 C CA . LYS A 1 119 ? -10.388 11.673 8.117 1.00 16.23 119 LYS A CA 1
ATOM 791 C C . LYS A 1 119 ? -9.211 10.954 7.471 1.00 15.99 119 LYS A C 1
ATOM 792 O O . LYS A 1 119 ? -9.038 9.761 7.703 1.00 18.24 119 LYS A O 1
ATOM 798 N N . GLY A 1 120 ? -8.412 11.655 6.679 1.00 15.19 120 GLY A N 1
ATOM 799 C CA . GLY A 1 120 ? -7.272 11.056 5.999 1.00 14.91 120 GLY A CA 1
ATOM 800 C C . GLY A 1 120 ? -6.762 11.991 4.925 1.00 14.22 120 GLY A C 1
ATOM 801 O O . GLY A 1 120 ? -7.221 13.129 4.799 1.00 13.81 120 GLY A O 1
ATOM 810 N N . ALA A 1 122 ? -7.206 11.772 1.688 1.00 13.52 122 ALA A N 1
ATOM 811 C CA . ALA A 1 122 ? -8.232 12.067 0.676 1.00 12.79 122 ALA A CA 1
ATOM 812 C C . ALA A 1 122 ? -8.967 13.383 0.987 1.00 13.27 122 ALA A C 1
ATOM 813 O O . ALA A 1 122 ? -9.267 14.158 0.064 1.00 13.68 122 ALA A O 1
ATOM 815 N N . ASP A 1 123 ? -9.249 13.653 2.250 1.00 13.83 123 ASP A N 1
ATOM 816 C CA . ASP A 1 123 ? -9.927 14.888 2.619 1.00 14.82 123 ASP A CA 1
ATOM 817 C C . ASP A 1 123 ? -9.111 16.154 2.339 1.00 14.29 123 ASP A C 1
ATOM 818 O O . ASP A 1 123 ? -9.679 17.231 2.206 1.00 14.85 123 ASP A O 1
ATOM 823 N N A LEU A 1 124 ? -7.795 16.030 2.251 0.50 12.88 124 LEU A N 1
ATOM 824 N N B LEU A 1 124 ? -7.782 16.035 2.251 0.50 13.25 124 LEU A N 1
ATOM 825 C CA A LEU A 1 124 ? -6.957 17.174 1.996 0.50 12.44 124 LEU A CA 1
ATOM 826 C CA B LEU A 1 124 ? -6.895 17.164 1.936 0.50 13.25 124 LEU A CA 1
ATOM 827 C C A LEU A 1 124 ? -7.012 17.637 0.522 0.50 13.04 124 LEU A C 1
ATOM 828 C C B LEU A 1 124 ? -6.885 17.545 0.440 0.50 13.18 124 LEU A C 1
ATOM 829 O O A LEU A 1 124 ? -6.464 18.701 0.197 0.50 13.13 124 LEU A O 1
ATOM 830 O O B LEU A 1 124 ? -6.121 18.403 -0.017 0.50 12.71 124 LEU A O 1
ATOM 839 N N . LEU A 1 125 ? -7.720 16.877 -0.332 1.00 13.69 125 LEU A N 1
ATOM 840 C CA . LEU A 1 125 ? -7.921 17.217 -1.752 1.00 13.96 125 LEU A CA 1
ATOM 841 C C . LEU A 1 125 ? -9.121 18.153 -1.938 1.00 14.56 125 LEU A C 1
ATOM 842 O O . LEU A 1 125 ? -9.367 18.637 -3.049 1.00 14.79 125 LEU A O 1
ATOM 847 N N . LYS A 1 126 ? -9.905 18.390 -0.883 1.00 13.51 126 LYS A N 1
ATOM 848 C CA . LYS A 1 126 ? -11.109 19.213 -0.979 1.00 14.28 126 LYS A CA 1
ATOM 849 C C . LYS A 1 126 ? -10.825 20.714 -1.127 1.00 14.49 126 LYS A C 1
ATOM 850 O O . LYS A 1 126 ? -9.800 21.221 -0.661 1.00 14.30 126 LYS A O 1
ATOM 856 N N . PRO A 1 127 ? -11.753 21.437 -1.750 1.00 14.09 127 PRO A N 1
ATOM 857 C CA . PRO A 1 127 ? -11.582 22.880 -1.790 1.00 14.38 127 PRO A CA 1
ATOM 858 C C . PRO A 1 127 ? -11.618 23.471 -0.390 1.00 16.42 127 PRO A C 1
ATOM 859 O O . PRO A 1 127 ? -12.355 22.978 0.474 1.00 17.27 127 PRO A O 1
ATOM 863 N N . GLY A 1 128 ? -10.828 24.513 -0.171 1.00 16.66 128 GLY A N 1
ATOM 864 C CA . GLY A 1 128 ? -10.833 25.240 1.089 1.00 17.34 128 GLY A CA 1
ATOM 865 C C . GLY A 1 128 ? -9.876 24.729 2.147 1.00 16.41 128 GLY A C 1
ATOM 866 O O . GLY A 1 128 ? -9.785 25.350 3.214 1.00 18.18 128 GLY A O 1
ATOM 867 N N . ILE A 1 129 ? -9.185 23.628 1.878 1.00 14.78 129 ILE A N 1
ATOM 868 C CA . ILE A 1 129 ? -8.241 23.059 2.827 1.00 15.38 129 ILE A CA 1
ATOM 869 C C . ILE A 1 129 ? -6.885 23.732 2.639 1.00 14.60 129 ILE A C 1
ATOM 870 O O . ILE A 1 129 ? -6.389 23.844 1.511 1.00 16.24 129 ILE A O 1
ATOM 875 N N . GLY A 1 130 ? -6.302 24.214 3.743 1.00 14.62 130 GLY A N 1
ATOM 876 C CA . GLY A 1 130 ? -4.949 24.770 3.732 1.00 13.67 130 GLY A CA 1
ATOM 877 C C . GLY A 1 130 ? -3.971 23.847 4.438 1.00 13.91 130 GLY A C 1
ATOM 878 O O . GLY A 1 130 ? -4.220 23.396 5.555 1.00 13.41 130 GLY A O 1
ATOM 879 N N . ILE A 1 131 ? -2.848 23.579 3.778 1.00 13.14 131 ILE A N 1
ATOM 880 C CA . ILE A 1 131 ? -1.877 22.574 4.241 1.00 12.81 131 ILE A CA 1
ATOM 881 C C . ILE A 1 131 ? -0.488 23.172 4.408 1.00 11.84 131 ILE A C 1
ATOM 882 O O . ILE A 1 131 ? -0.035 23.965 3.581 1.00 12.63 131 ILE A O 1
ATOM 887 N N . VAL A 1 132 ? 0.189 22.762 5.476 1.00 13.03 132 VAL A N 1
ATOM 888 C CA . VAL A 1 132 ? 1.623 23.026 5.649 1.00 12.80 132 VAL A CA 1
ATOM 889 C C . VAL A 1 132 ? 2.337 21.662 5.460 1.00 11.56 132 VAL A C 1
ATOM 890 O O . VAL A 1 132 ? 1.926 20.655 6.053 1.00 12.37 132 VAL A O 1
ATOM 894 N N . VAL A 1 133 ? 3.370 21.624 4.620 1.00 11.49 133 VAL A N 1
ATOM 895 C CA . VAL A 1 133 ? 4.248 20.447 4.520 1.00 11.64 133 VAL A CA 1
ATOM 896 C C . VAL A 1 133 ? 5.665 20.885 4.858 1.00 11.23 133 VAL A C 1
ATOM 897 O O . VAL A 1 133 ? 5.992 22.068 4.790 1.00 11.98 133 VAL A O 1
ATOM 901 N N . ASN A 1 134 ? 6.514 19.912 5.211 1.00 12.02 134 ASN A N 1
ATOM 902 C CA . ASN A 1 134 ? 7.937 20.180 5.381 1.00 11.12 134 ASN A CA 1
ATOM 903 C C . ASN A 1 134 ? 8.702 19.842 4.103 1.00 11.33 134 ASN A C 1
ATOM 904 O O . ASN A 1 134 ? 8.459 18.810 3.443 1.00 11.68 134 ASN A O 1
ATOM 909 N N . ASP A 1 135 ? 9.593 20.737 3.706 1.00 10.97 135 ASP A N 1
ATOM 910 C CA . ASP A 1 135 ? 10.477 20.522 2.560 1.00 11.85 135 ASP A CA 1
ATOM 911 C C . ASP A 1 135 ? 11.712 21.372 2.800 1.00 12.06 135 ASP A C 1
ATOM 912 O O . ASP A 1 135 ? 11.628 22.593 2.920 1.00 12.21 135 ASP A O 1
ATOM 917 N N . GLY A 1 136 ? 12.878 20.731 2.890 1.00 10.68 136 GLY A N 1
ATOM 918 C CA . GLY A 1 136 ? 14.117 21.409 3.124 1.00 11.05 136 GLY A CA 1
ATOM 919 C C . GLY A 1 136 ? 14.600 22.306 2.008 1.00 11.76 136 GLY A C 1
ATOM 920 O O . GLY A 1 136 ? 15.497 23.127 2.190 1.00 12.01 136 GLY A O 1
ATOM 921 N N . ALA A 1 137 ? 14.011 22.135 0.824 1.00 12.57 137 ALA A N 1
ATOM 922 C CA . ALA A 1 137 ? 14.230 22.997 -0.330 1.00 13.29 137 ALA A CA 1
ATOM 923 C C . ALA A 1 137 ? 15.676 23.145 -0.729 1.00 14.55 137 ALA A C 1
ATOM 924 O O . ALA A 1 137 ? 16.062 24.171 -1.305 1.00 16.49 137 ALA A O 1
ATOM 926 N N . GLY A 1 138 ? 16.482 22.142 -0.439 1.00 14.59 138 GLY A N 1
ATOM 927 C CA . GLY A 1 138 ? 17.914 22.180 -0.757 1.00 16.46 138 GLY A CA 1
ATOM 928 C C . GLY A 1 138 ? 18.737 23.097 0.117 1.00 17.31 138 GLY A C 1
ATOM 929 O O . GLY A 1 138 ? 19.946 23.320 -0.171 1.00 19.74 138 GLY A O 1
ATOM 930 N N . VAL A 1 139 ? 18.133 23.662 1.164 1.00 15.52 139 VAL A N 1
ATOM 931 C CA . VAL A 1 139 ? 18.867 24.579 2.063 1.00 17.65 139 VAL A CA 1
ATOM 932 C C . VAL A 1 139 ? 18.860 24.175 3.529 1.00 16.09 139 VAL A C 1
ATOM 933 O O . VAL A 1 139 ? 19.621 24.736 4.331 1.00 20.82 139 VAL A O 1
ATOM 937 N N A SER A 1 140 ? 17.968 23.263 3.919 0.50 13.82 140 SER A N 1
ATOM 938 N N B SER A 1 140 ? 18.041 23.195 3.862 0.50 14.17 140 SER A N 1
ATOM 939 C CA A SER A 1 140 ? 17.927 22.721 5.287 0.50 13.41 140 SER A CA 1
ATOM 940 C CA B SER A 1 140 ? 17.891 22.735 5.211 0.50 13.48 140 SER A CA 1
ATOM 941 C C A SER A 1 140 ? 17.695 21.226 5.248 0.50 12.66 140 SER A C 1
ATOM 942 C C B SER A 1 140 ? 17.772 21.216 5.148 0.50 12.30 140 SER A C 1
ATOM 943 O O A SER A 1 140 ? 16.783 20.741 4.565 0.50 12.89 140 SER A O 1
ATOM 944 O O B SER A 1 140 ? 17.079 20.702 4.252 0.50 12.66 140 SER A O 1
ATOM 949 N N . ASN A 1 141 ? 18.478 20.506 6.041 1.00 13.49 141 ASN A N 1
ATOM 950 C CA . ASN A 1 141 ? 18.358 19.048 6.119 1.00 12.12 141 ASN A CA 1
ATOM 951 C C . ASN A 1 141 ? 17.319 18.674 7.152 1.00 13.41 141 ASN A C 1
ATOM 952 O O . ASN A 1 141 ? 17.613 18.593 8.347 1.00 14.69 141 ASN A O 1
ATOM 957 N N . THR A 1 142 ? 16.100 18.491 6.674 1.00 13.04 142 THR A N 1
ATOM 958 C CA . THR A 1 142 ? 14.931 18.265 7.527 1.00 12.92 142 THR A CA 1
ATOM 959 C C . THR A 1 142 ? 14.283 16.939 7.159 1.00 12.69 142 THR A C 1
ATOM 960 O O . THR A 1 142 ? 14.267 16.535 5.993 1.00 13.37 142 THR A O 1
ATOM 964 N N . SER A 1 143 ? 13.757 16.240 8.157 1.00 11.28 143 SER A N 1
ATOM 965 C CA . SER A 1 143 ? 13.288 14.892 7.940 1.00 12.34 143 SER A CA 1
ATOM 966 C C . SER A 1 143 ? 12.098 14.733 7.035 1.00 12.51 143 SER A C 1
ATOM 967 O O . SER A 1 143 ? 11.970 13.695 6.401 1.00 13.48 143 SER A O 1
ATOM 970 N N . GLY A 1 144 ? 11.231 15.733 6.918 1.00 11.59 144 GLY A N 1
ATOM 971 C CA . GLY A 1 144 ? 9.999 15.545 6.191 1.00 11.19 144 GLY A CA 1
ATOM 972 C C . GLY A 1 144 ? 10.023 15.726 4.692 1.00 10.98 144 GLY A C 1
ATOM 973 O O . GLY A 1 144 ? 9.006 15.491 4.022 1.00 10.50 144 GLY A O 1
ATOM 974 N N . THR A 1 145 ? 11.172 16.079 4.119 1.00 11.45 145 THR A N 1
ATOM 975 C CA . THR A 1 145 ? 11.234 16.310 2.678 1.00 10.88 145 THR A CA 1
ATOM 976 C C . THR A 1 145 ? 10.774 15.067 1.913 1.00 10.61 145 THR A C 1
ATOM 977 O O . THR A 1 145 ? 11.235 13.963 2.191 1.00 11.33 145 THR A O 1
ATOM 981 N N . ALA A 1 146 ? 9.878 15.290 0.964 1.00 11.17 146 ALA A N 1
ATOM 982 C CA . ALA A 1 146 ? 9.331 14.276 0.039 1.00 11.00 146 ALA A CA 1
ATOM 983 C C . ALA A 1 146 ? 8.273 13.346 0.673 1.00 11.43 146 ALA A C 1
ATOM 984 O O . ALA A 1 146 ? 7.745 12.463 -0.006 1.00 11.49 146 ALA A O 1
ATOM 986 N N . VAL A 1 147 ? 7.922 13.521 1.943 1.00 11.17 147 VAL A N 1
ATOM 987 C CA . VAL A 1 147 ? 6.859 12.706 2.531 1.00 10.09 147 VAL A CA 1
ATOM 988 C C . VAL A 1 147 ? 5.522 12.931 1.780 1.00 10.84 147 VAL A C 1
ATOM 989 O O . VAL A 1 147 ? 4.854 11.967 1.372 1.00 11.79 147 VAL A O 1
ATOM 993 N N . TRP A 1 148 ? 5.125 14.191 1.601 1.00 10.80 148 TRP A N 1
ATOM 994 C CA . TRP A 1 148 ? 3.804 14.425 1.024 1.00 10.35 148 TRP A CA 1
ATOM 995 C C . TRP A 1 148 ? 3.721 13.858 -0.390 1.00 10.60 148 TRP A C 1
ATOM 996 O O . TRP A 1 148 ? 2.711 13.243 -0.746 1.00 11.23 148 TRP A O 1
ATOM 1007 N N . GLU A 1 149 ? 4.764 14.053 -1.204 1.00 10.15 149 GLU A N 1
ATOM 1008 C CA . GLU A 1 149 ? 4.650 13.552 -2.566 1.00 11.13 149 GLU A CA 1
ATOM 1009 C C . GLU A 1 149 ? 4.598 12.022 -2.611 1.00 10.12 149 GLU A C 1
ATOM 1010 O O . GLU A 1 149 ? 3.934 11.429 -3.467 1.00 11.09 149 GLU A O 1
ATOM 1016 N N . ASP A 1 150 ? 5.334 11.371 -1.709 1.00 10.97 150 ASP A N 1
ATOM 1017 C CA . ASP A 1 150 ? 5.317 9.918 -1.680 1.00 10.49 150 ASP A CA 1
ATOM 1018 C C . ASP A 1 150 ? 3.988 9.338 -1.194 1.00 11.18 150 ASP A C 1
ATOM 1019 O O . ASP A 1 150 ? 3.525 8.321 -1.725 1.00 11.43 150 ASP A O 1
ATOM 1024 N N . SER A 1 151 ? 3.367 9.971 -0.224 1.00 10.55 151 SER A N 1
ATOM 1025 C CA . SER A 1 151 ? 2.043 9.544 0.234 1.00 10.73 151 SER A CA 1
ATOM 1026 C C . SER A 1 151 ? 0.993 9.770 -0.880 1.00 10.60 151 SER A C 1
ATOM 1027 O O . SER A 1 151 ? 0.276 8.854 -1.282 1.00 12.33 151 SER A O 1
ATOM 1030 N N . VAL A 1 152 ? 0.936 11.003 -1.396 1.00 11.60 152 VAL A N 1
ATOM 1031 C CA . VAL A 1 152 ? -0.084 11.341 -2.391 1.00 12.16 152 VAL A CA 1
ATOM 1032 C C . VAL A 1 152 ? 0.141 10.588 -3.691 1.00 11.84 152 VAL A C 1
ATOM 1033 O O . VAL A 1 152 ? -0.815 10.199 -4.359 1.00 12.19 152 VAL A O 1
ATOM 1037 N N . GLY A 1 153 ? 1.406 10.357 -4.052 1.00 11.15 153 GLY A N 1
ATOM 1038 C CA . GLY A 1 153 ? 1.697 9.601 -5.259 1.00 11.13 153 GLY A CA 1
ATOM 1039 C C . GLY A 1 153 ? 1.120 8.189 -5.261 1.00 11.78 153 GLY A C 1
ATOM 1040 O O . GLY A 1 153 ? 0.837 7.627 -6.337 1.00 12.15 153 GLY A O 1
ATOM 1041 N N . ARG A 1 154 ? 0.930 7.593 -4.069 1.00 11.29 154 ARG A N 1
ATOM 1042 C CA . ARG A 1 154 ? 0.339 6.261 -4.004 1.00 12.24 154 ARG A CA 1
ATOM 1043 C C . ARG A 1 154 ? -1.136 6.220 -4.362 1.00 11.79 154 ARG A C 1
ATOM 1044 O O . ARG A 1 154 ? -1.698 5.156 -4.513 1.00 12.76 154 ARG A O 1
ATOM 1068 N N . LYS A 1 156 ? -1.902 7.308 -7.241 1.00 12.38 156 LYS A N 1
ATOM 1069 C CA . LYS A 1 156 ? -1.758 6.993 -8.667 1.00 13.83 156 LYS A CA 1
ATOM 1070 C C . LYS A 1 156 ? -2.681 7.796 -9.569 1.00 12.03 156 LYS A C 1
ATOM 1071 O O . LYS A 1 156 ? -3.268 7.291 -10.493 1.00 13.45 156 LYS A O 1
ATOM 1077 N N . ASN A 1 157 ? -2.713 9.097 -9.304 1.00 12.63 157 ASN A N 1
ATOM 1078 C CA . ASN A 1 157 ? -3.613 9.980 -10.022 1.00 12.60 157 ASN A CA 1
ATOM 1079 C C . ASN A 1 157 ? -3.037 11.387 -10.015 1.00 12.16 157 ASN A C 1
ATOM 1080 O O . ASN A 1 157 ? -2.950 12.031 -8.981 1.00 12.39 157 ASN A O 1
ATOM 1085 N N . VAL A 1 158 ? -2.660 11.886 -11.179 1.00 12.76 158 VAL A N 1
ATOM 1086 C CA . VAL A 1 158 ? -1.998 13.188 -11.221 1.00 12.43 158 VAL A CA 1
ATOM 1087 C C . VAL A 1 158 ? -2.947 14.339 -10.885 1.00 13.75 158 VAL A C 1
ATOM 1088 O O . VAL A 1 158 ? -2.504 15.368 -10.359 1.00 13.45 158 VAL A O 1
ATOM 1092 N N . GLU A 1 159 ? -4.237 14.187 -11.169 1.00 13.25 159 GLU A N 1
ATOM 1093 C CA . GLU A 1 159 ? -5.214 15.231 -10.784 1.00 13.73 159 GLU A CA 1
ATOM 1094 C C . GLU A 1 159 ? -5.336 15.330 -9.271 1.00 15.45 159 GLU A C 1
ATOM 1095 O O . GLU A 1 159 ? -5.583 16.393 -8.733 1.00 14.23 159 GLU A O 1
ATOM 1101 N N . LYS A 1 160 ? -5.163 14.213 -8.572 1.00 14.01 160 LYS A N 1
ATOM 1102 C CA . LYS A 1 160 ? -5.100 14.229 -7.104 1.00 13.83 160 LYS A CA 1
ATOM 1103 C C . LYS A 1 160 ? -3.828 14.905 -6.588 1.00 13.74 160 LYS A C 1
ATOM 1104 O O . LYS A 1 160 ? -3.859 15.647 -5.592 1.00 14.24 160 LYS A O 1
ATOM 1110 N N A LEU A 1 161 ? -2.703 14.656 -7.238 0.50 13.73 161 LEU A N 1
ATOM 1111 N N B LEU A 1 161 ? -2.676 14.644 -7.221 0.50 13.71 161 LEU A N 1
ATOM 1112 C CA A LEU A 1 161 ? -1.474 15.306 -6.866 0.50 13.69 161 LEU A CA 1
ATOM 1113 C CA B LEU A 1 161 ? -1.430 15.350 -6.879 0.50 14.07 161 LEU A CA 1
ATOM 1114 C C A LEU A 1 161 ? -1.608 16.828 -7.078 0.50 12.66 161 LEU A C 1
ATOM 1115 C C B LEU A 1 161 ? -1.623 16.849 -7.066 0.50 12.83 161 LEU A C 1
ATOM 1116 O O A LEU A 1 161 ? -1.175 17.612 -6.238 0.50 13.27 161 LEU A O 1
ATOM 1117 O O B LEU A 1 161 ? -1.237 17.639 -6.209 0.50 13.34 161 LEU A O 1
ATOM 1126 N N . GLN A 1 162 ? -2.220 17.241 -8.188 1.00 12.68 162 GLN A N 1
ATOM 1127 C CA . GLN A 1 162 ? -2.493 18.664 -8.462 1.00 12.88 162 GLN A CA 1
ATOM 1128 C C . GLN A 1 162 ? -3.400 19.259 -7.379 1.00 12.39 162 GLN A C 1
ATOM 1129 O O . GLN A 1 162 ? -3.136 20.363 -6.897 1.00 12.70 162 GLN A O 1
ATOM 1135 N N . ALA A 1 163 ? -4.469 18.551 -7.019 1.00 12.54 163 ALA A N 1
ATOM 1136 C CA . ALA A 1 163 ? -5.395 19.067 -6.020 1.00 11.85 163 ALA A CA 1
ATOM 1137 C C . ALA A 1 163 ? -4.738 19.252 -4.670 1.00 12.59 163 ALA A C 1
ATOM 1138 O O . ALA A 1 163 ? -4.898 20.275 -3.999 1.00 13.25 163 ALA A O 1
ATOM 1140 N N . PHE A 1 164 ? -3.975 18.256 -4.237 1.00 12.05 164 PHE A N 1
ATOM 1141 C CA . PHE A 1 164 ? -3.282 18.374 -2.967 1.00 12.62 164 PHE A CA 1
ATOM 1142 C C . PHE A 1 164 ? -2.271 19.507 -3.022 1.00 11.74 164 PHE A C 1
ATOM 1143 O O . PHE A 1 164 ? -2.219 20.353 -2.129 1.00 12.11 164 PHE A O 1
ATOM 1151 N N . ARG A 1 165 ? -1.459 19.555 -4.072 1.00 12.84 165 ARG A N 1
ATOM 1152 C CA . ARG A 1 165 ? -0.397 20.550 -4.142 1.00 12.87 165 ARG A CA 1
ATOM 1153 C C . ARG A 1 165 ? -0.977 21.973 -4.140 1.00 12.81 165 ARG A C 1
ATOM 1154 O O . ARG A 1 165 ? -0.444 22.894 -3.508 1.00 13.57 165 ARG A O 1
ATOM 1162 N N . SER A 1 166 ? -2.091 22.158 -4.851 1.00 12.87 166 SER A N 1
ATOM 1163 C CA . SER A 1 166 ? -2.752 23.468 -4.895 1.00 12.84 166 SER A CA 1
ATOM 1164 C C . SER A 1 166 ? -3.286 23.940 -3.533 1.00 13.10 166 SER A C 1
ATOM 1165 O O . SER A 1 166 ? -3.559 25.134 -3.368 1.00 14.85 166 SER A O 1
ATOM 1168 N N . ASN A 1 167 ? -3.447 23.005 -2.600 1.00 12.99 167 ASN A N 1
ATOM 1169 C CA . ASN A 1 167 ? -3.867 23.312 -1.240 1.00 12.99 167 ASN A CA 1
ATOM 1170 C C . ASN A 1 167 ? -2.683 23.553 -0.285 1.00 13.93 167 ASN A C 1
ATOM 1171 O O . ASN A 1 167 ? -2.909 23.837 0.907 1.00 13.23 167 ASN A O 1
ATOM 1176 N N . ILE A 1 168 ? -1.442 23.410 -0.755 1.00 13.13 168 ILE A N 1
ATOM 1177 C CA . ILE A 1 168 ? -0.275 23.672 0.107 1.00 12.45 168 ILE A CA 1
ATOM 1178 C C . ILE A 1 168 ? -0.014 25.173 0.183 1.00 12.89 168 ILE A C 1
ATOM 1179 O O . ILE A 1 168 ? 0.275 25.844 -0.820 1.00 13.78 168 ILE A O 1
ATOM 1184 N N . HIS A 1 169 ? -0.165 25.714 1.379 1.00 13.52 169 HIS A N 1
ATOM 1185 C CA . HIS A 1 169 ? 0.070 27.142 1.638 1.00 13.37 169 HIS A CA 1
ATOM 1186 C C . HIS A 1 169 ? 1.521 27.444 2.035 1.00 13.20 169 HIS A C 1
ATOM 1187 O O . HIS A 1 169 ? 2.008 28.538 1.786 1.00 15.34 169 HIS A O 1
ATOM 1194 N N . VAL A 1 170 ? 2.178 26.464 2.665 1.00 13.92 170 VAL A N 1
ATOM 1195 C CA . VAL A 1 170 ? 3.540 26.649 3.175 1.00 14.28 170 VAL A CA 1
ATOM 1196 C C . VAL A 1 170 ? 4.364 25.392 2.974 1.00 12.66 170 VAL A C 1
ATOM 1197 O O . VAL A 1 170 ? 3.935 24.309 3.334 1.00 12.55 170 VAL A O 1
ATOM 1201 N N . PHE A 1 171 ? 5.550 25.576 2.389 1.00 12.42 171 PHE A N 1
ATOM 1202 C CA . PHE A 1 171 ? 6.583 24.551 2.273 1.00 11.47 171 PHE A CA 1
ATOM 1203 C C . PHE A 1 171 ? 7.665 24.962 3.291 1.00 13.11 171 PHE A C 1
ATOM 1204 O O . PHE A 1 171 ? 8.541 25.792 2.968 1.00 14.11 171 PHE A O 1
ATOM 1212 N N . ALA A 1 172 ? 7.585 24.408 4.508 1.00 12.64 172 ALA A N 1
ATOM 1213 C CA . ALA A 1 172 ? 8.416 24.845 5.628 1.00 13.36 172 ALA A CA 1
ATOM 1214 C C . ALA A 1 172 ? 9.742 24.091 5.698 1.00 11.80 172 ALA A C 1
ATOM 1215 O O . ALA A 1 172 ? 9.742 22.849 5.647 1.00 12.26 172 ALA A O 1
ATOM 1217 N N . PRO A 1 173 ? 10.864 24.816 5.849 1.00 11.96 173 PRO A N 1
ATOM 1218 C CA . PRO A 1 173 ? 12.176 24.140 5.883 1.00 12.82 173 PRO A CA 1
ATOM 1219 C C . PRO A 1 173 ? 12.563 23.414 7.152 1.00 13.08 173 PRO A C 1
ATOM 1220 O O . PRO A 1 173 ? 13.597 22.734 7.158 1.00 12.98 173 PRO A O 1
ATOM 1224 N N . ASN A 1 174 ? 11.795 23.547 8.233 1.00 12.16 174 ASN A N 1
ATOM 1225 C CA . ASN A 1 174 ? 12.139 22.911 9.485 1.00 11.89 174 ASN A CA 1
ATOM 1226 C C . ASN A 1 174 ? 10.894 22.801 10.368 1.00 13.40 174 ASN A C 1
ATOM 1227 O O . ASN A 1 174 ? 9.803 23.236 9.990 1.00 13.06 174 ASN A O 1
ATOM 1232 N N . SER A 1 175 ? 11.034 22.217 11.552 1.00 12.22 175 SER A N 1
ATOM 1233 C CA . SER A 1 175 ? 9.871 21.962 12.404 1.00 12.84 175 SER A CA 1
ATOM 1234 C C . SER A 1 175 ? 9.319 23.253 12.980 1.00 13.29 175 SER A C 1
ATOM 1235 O O . SER A 1 175 ? 8.099 23.426 12.987 1.00 13.90 175 SER A O 1
ATOM 1238 N N . GLY A 1 176 ? 10.172 24.161 13.452 1.00 12.74 176 GLY A N 1
ATOM 1239 C CA . GLY A 1 176 ? 9.684 25.378 14.073 1.00 13.83 176 GLY A CA 1
ATOM 1240 C C . GLY A 1 176 ? 8.888 26.255 13.135 1.00 13.82 176 GLY A C 1
ATOM 1241 O O . GLY A 1 176 ? 7.861 26.843 13.529 1.00 14.75 176 GLY A O 1
ATOM 1242 N N . SER A 1 177 ? 9.351 26.397 11.904 1.00 13.86 177 SER A N 1
ATOM 1243 C CA . SER A 1 177 ? 8.638 27.232 10.946 1.00 14.38 177 SER A CA 1
ATOM 1244 C C . SER A 1 177 ? 7.302 26.606 10.575 1.00 14.25 177 SER A C 1
ATOM 1245 O O . SER A 1 177 ? 6.306 27.322 10.377 1.00 14.55 177 SER A O 1
ATOM 1248 N N . ALA A 1 178 ? 7.251 25.281 10.491 1.00 12.78 178 ALA A N 1
ATOM 1249 C CA . ALA A 1 178 ? 5.983 24.618 10.177 1.00 12.55 178 ALA A CA 1
ATOM 1250 C C . ALA A 1 178 ? 4.992 24.781 11.336 1.00 14.53 178 ALA A C 1
ATOM 1251 O O . ALA A 1 178 ? 3.808 25.082 11.117 1.00 14.22 178 ALA A O 1
ATOM 1253 N N . ARG A 1 179 ? 5.462 24.566 12.565 1.00 13.75 179 ARG A N 1
ATOM 1254 C CA . ARG A 1 179 ? 4.617 24.711 13.744 1.00 14.27 179 ARG A CA 1
ATOM 1255 C C . ARG A 1 179 ? 4.039 26.123 13.816 1.00 14.02 179 ARG A C 1
ATOM 1256 O O . ARG A 1 179 ? 2.832 26.313 14.039 1.00 14.71 179 ARG A O 1
ATOM 1264 N N . LYS A 1 180 ? 4.891 27.116 13.583 1.00 14.04 180 LYS A N 1
ATOM 1265 C CA . LYS A 1 180 ? 4.465 28.519 13.643 1.00 13.98 180 LYS A CA 1
ATOM 1266 C C . LYS A 1 180 ? 3.406 28.799 12.577 1.00 15.46 180 LYS A C 1
ATOM 1267 O O . LYS A 1 180 ? 2.403 29.471 12.853 1.00 16.42 180 LYS A O 1
ATOM 1273 N N . ALA A 1 181 ? 3.597 28.297 11.363 1.00 14.74 181 ALA A N 1
ATOM 1274 C CA . ALA A 1 181 ? 2.631 28.521 10.296 1.00 14.01 181 ALA A CA 1
ATOM 1275 C C . ALA A 1 181 ? 1.301 27.888 10.643 1.00 15.38 181 ALA A C 1
ATOM 1276 O O . ALA A 1 181 ? 0.227 28.467 10.394 1.00 16.09 181 ALA A O 1
ATOM 1278 N N . PHE A 1 182 ? 1.345 26.713 11.246 1.00 14.08 182 PHE A N 1
ATOM 1279 C CA . PHE A 1 182 ? 0.128 26.018 11.649 1.00 15.33 182 PHE A CA 1
ATOM 1280 C C . PHE A 1 182 ? -0.607 26.763 12.768 1.00 16.08 182 PHE A C 1
ATOM 1281 O O . PHE A 1 182 ? -1.803 27.050 12.666 1.00 17.12 182 PHE A O 1
ATOM 1289 N N . VAL A 1 183 ? 0.122 27.115 13.823 1.00 15.92 183 VAL A N 1
ATOM 1290 C CA . VAL A 1 183 ? -0.498 27.750 14.968 1.00 17.60 183 VAL A CA 1
ATOM 1291 C C . VAL A 1 183 ? -1.040 29.143 14.630 1.00 18.63 183 VAL A C 1
ATOM 1292 O O . VAL A 1 183 ? -2.137 29.524 15.063 1.00 21.49 183 VAL A O 1
ATOM 1296 N N . ASP A 1 184 ? -0.261 29.926 13.902 1.00 17.87 184 ASP A N 1
ATOM 1297 C CA . ASP A 1 184 ? -0.627 31.306 13.593 1.00 20.52 184 ASP A CA 1
ATOM 1298 C C . ASP A 1 184 ? -1.571 31.486 12.418 1.00 20.87 184 ASP A C 1
ATOM 1299 O O . ASP A 1 184 ? -2.160 32.546 12.273 1.00 23.19 184 ASP A O 1
ATOM 1304 N N . GLY A 1 185 ? -1.725 30.469 11.593 1.00 19.44 185 GLY A N 1
ATOM 1305 C CA . GLY A 1 185 ? -2.521 30.595 10.380 1.00 20.98 185 GLY A CA 1
ATOM 1306 C C . GLY A 1 185 ? -3.927 30.071 10.511 1.00 19.90 185 GLY A C 1
ATOM 1307 O O . GLY A 1 185 ? -4.151 28.855 10.533 1.00 18.78 185 GLY A O 1
ATOM 1308 N N A GLU A 1 186 ? -4.898 30.975 10.563 0.50 22.30 186 GLU A N 1
ATOM 1309 N N B GLU A 1 186 ? -4.892 30.975 10.568 0.50 21.94 186 GLU A N 1
ATOM 1310 C CA A GLU A 1 186 ? -6.301 30.579 10.694 0.50 24.60 186 GLU A CA 1
ATOM 1311 C CA B GLU A 1 186 ? -6.273 30.554 10.710 0.50 23.96 186 GLU A CA 1
ATOM 1312 C C A GLU A 1 186 ? -6.804 29.792 9.488 0.50 23.33 186 GLU A C 1
ATOM 1313 C C B GLU A 1 186 ? -6.717 29.703 9.520 0.50 22.75 186 GLU A C 1
ATOM 1314 O O A GLU A 1 186 ? -7.811 29.089 9.589 0.50 23.52 186 GLU A O 1
ATOM 1315 O O B GLU A 1 186 ? -7.536 28.806 9.684 0.50 23.47 186 GLU A O 1
ATOM 1326 N N . ASP A 1 187 ? -6.135 29.949 8.345 1.00 20.73 187 ASP A N 1
ATOM 1327 C CA . ASP A 1 187 ? -6.505 29.217 7.131 1.00 19.83 187 ASP A CA 1
ATOM 1328 C C . ASP A 1 187 ? -5.761 27.883 6.989 1.00 18.27 187 ASP A C 1
ATOM 1329 O O . ASP A 1 187 ? -5.999 27.153 6.025 1.00 19.18 187 ASP A O 1
ATOM 1334 N N . ILE A 1 188 ? -4.859 27.566 7.925 1.00 17.35 188 ILE A N 1
ATOM 1335 C CA . ILE A 1 188 ? -4.154 26.286 7.903 1.00 16.44 188 ILE A CA 1
ATOM 1336 C C . ILE A 1 188 ? -4.970 25.269 8.673 1.00 17.95 188 ILE A C 1
ATOM 1337 O O . ILE A 1 188 ? -5.284 25.458 9.855 1.00 19.00 188 ILE A O 1
ATOM 1342 N N . ASP A 1 189 ? -5.367 24.211 7.979 1.00 14.61 189 ASP A N 1
ATOM 1343 C CA . ASP A 1 189 ? -6.153 23.148 8.559 1.00 14.63 189 ASP A CA 1
ATOM 1344 C C . ASP A 1 189 ? -5.371 21.884 8.846 1.00 14.21 189 ASP A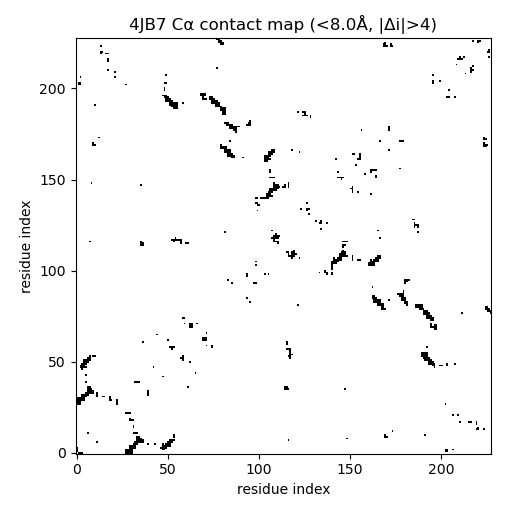 C 1
ATOM 1345 O O . ASP A 1 189 ? -5.845 21.001 9.575 1.00 15.77 189 ASP A O 1
ATOM 1350 N N . ALA A 1 190 ? -4.180 21.755 8.258 1.00 13.25 190 ALA A N 1
ATOM 1351 C CA . ALA A 1 190 ? -3.412 20.542 8.363 1.00 13.92 190 ALA A CA 1
ATOM 1352 C C . ALA A 1 190 ? -1.932 20.787 8.230 1.00 12.48 190 ALA A C 1
ATOM 1353 O O . ALA A 1 190 ? -1.511 21.579 7.400 1.00 13.64 190 ALA A O 1
ATOM 1355 N N . TRP A 1 191 ? -1.160 20.066 9.036 1.00 12.69 191 TRP A N 1
ATOM 1356 C CA . TRP A 1 191 ? 0.312 20.025 8.917 1.00 11.89 191 TRP A CA 1
ATOM 1357 C C . TRP A 1 191 ? 0.687 18.555 8.774 1.00 11.75 191 TRP A C 1
ATOM 1358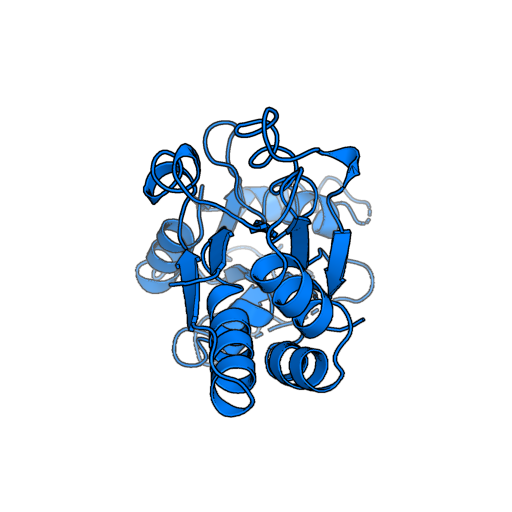 O O . TRP A 1 191 ? 0.358 17.759 9.646 1.00 12.33 191 TRP A O 1
ATOM 1369 N N . ILE A 1 192 ? 1.327 18.197 7.660 1.00 11.76 192 ILE A N 1
ATOM 1370 C CA . ILE A 1 192 ? 1.837 16.846 7.481 1.00 12.52 192 ILE A CA 1
ATOM 1371 C C . ILE A 1 192 ? 3.138 16.752 8.302 1.00 12.08 192 ILE A C 1
ATOM 1372 O O . ILE A 1 192 ? 4.128 17.423 7.980 1.00 12.55 192 ILE A O 1
ATOM 1377 N N . THR A 1 193 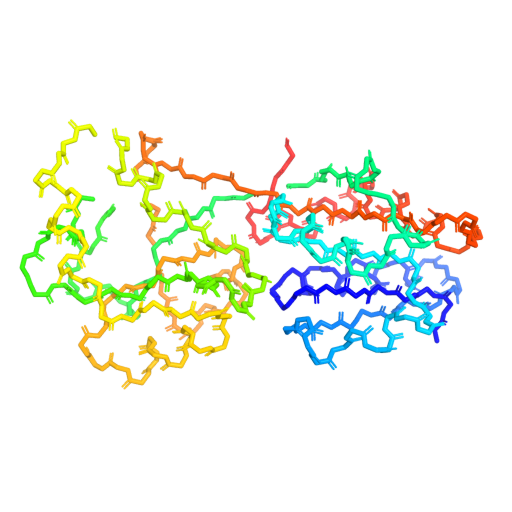? 3.116 15.952 9.368 1.00 11.86 193 THR A N 1
ATOM 1378 C CA . THR A 1 193 ? 4.278 15.811 10.228 1.00 12.09 193 THR A CA 1
ATOM 1379 C C . THR A 1 193 ? 4.339 14.412 10.779 1.00 12.09 193 THR A C 1
ATOM 1380 O O . THR A 1 193 ? 3.856 13.478 10.133 1.00 15.01 193 THR A O 1
ATOM 1384 N N . TRP A 1 194 ? 5.039 14.210 11.889 1.00 11.96 194 TRP A N 1
ATOM 1385 C CA . TRP A 1 194 ? 5.266 12.882 12.465 1.00 12.19 194 TRP A CA 1
ATOM 1386 C C . TRP A 1 194 ? 4.404 12.583 13.667 1.00 11.73 194 TRP A C 1
ATOM 1387 O O . TRP A 1 194 ? 4.150 13.473 14.491 1.00 12.27 194 TRP A O 1
ATOM 1398 N N . VAL A 1 195 ? 3.975 11.336 13.828 1.00 12.40 195 VAL A N 1
ATOM 1399 C CA . VAL A 1 195 ? 3.164 10.968 14.965 1.00 12.99 195 VAL A CA 1
ATOM 1400 C C . VAL A 1 195 ? 3.832 11.289 16.314 1.00 12.82 195 VAL A C 1
ATOM 1401 O O . VAL A 1 195 ? 3.160 11.691 17.264 1.00 13.52 195 VAL A O 1
ATOM 1405 N N . ASP A 1 196 ? 5.150 11.165 16.379 1.00 12.50 196 ASP A N 1
ATOM 1406 C CA . ASP A 1 196 ? 5.871 11.451 17.621 1.00 13.92 196 ASP A CA 1
ATOM 1407 C C . ASP A 1 196 ? 5.804 12.920 18.017 1.00 13.01 196 ASP A C 1
ATOM 1408 O O . ASP A 1 196 ? 5.788 13.223 19.200 1.00 13.20 196 ASP A O 1
ATOM 1413 N N . TRP A 1 197 ? 5.737 13.810 17.023 1.00 12.24 197 TRP A N 1
ATOM 1414 C CA . TRP A 1 197 ? 5.584 15.240 17.317 1.00 12.48 197 TRP A CA 1
ATOM 1415 C C . TRP A 1 197 ? 4.199 15.485 17.922 1.00 13.41 197 TRP A C 1
ATOM 1416 O O . TRP A 1 197 ? 4.072 16.181 18.936 1.00 14.72 197 TRP A O 1
ATOM 1427 N N . ALA A 1 198 ? 3.173 14.878 17.310 1.00 13.85 198 ALA A N 1
ATOM 1428 C CA . ALA A 1 198 ? 1.802 15.084 17.781 1.00 15.02 198 ALA A CA 1
ATOM 1429 C C . ALA A 1 198 ? 1.650 14.589 19.208 1.00 15.64 198 ALA A C 1
ATOM 1430 O O . ALA A 1 198 ? 1.055 15.265 20.049 1.00 16.66 198 ALA A O 1
ATOM 1432 N N . ILE A 1 199 ? 2.196 13.410 19.507 1.00 15.88 199 ILE A N 1
ATOM 1433 C CA . ILE A 1 199 ? 2.068 12.847 20.839 1.00 15.61 199 ILE A CA 1
ATOM 1434 C C . ILE A 1 199 ? 2.783 13.685 21.888 1.00 17.01 199 ILE A C 1
ATOM 1435 O O . ILE A 1 199 ? 2.288 13.851 23.004 1.00 18.99 199 ILE A O 1
ATOM 1440 N N . ALA A 1 200 ? 3.935 14.280 21.511 1.00 15.54 200 ALA A N 1
ATOM 1441 C CA . ALA A 1 200 ? 4.690 15.153 22.440 1.00 16.19 200 ALA A CA 1
ATOM 1442 C C . ALA A 1 200 ? 4.065 16.532 22.621 1.00 16.60 200 ALA A C 1
ATOM 1443 O O . ALA A 1 200 ? 4.408 17.253 23.570 1.00 19.38 200 ALA A O 1
ATOM 1445 N N . ASN A 1 201 ? 3.162 16.903 21.712 1.00 16.28 201 ASN A N 1
ATOM 1446 C CA . ASN A 1 201 ? 2.564 18.258 21.698 1.00 16.55 201 ASN A CA 1
ATOM 1447 C C . ASN A 1 201 ? 1.035 18.219 21.557 1.00 17.58 201 ASN A C 1
ATOM 1448 O O . ASN A 1 201 ? 0.460 18.855 20.683 1.00 18.18 201 ASN A O 1
ATOM 1453 N N . PRO A 1 202 ? 0.357 17.524 22.485 1.00 19.43 202 PRO A N 1
ATOM 1454 C CA . PRO A 1 202 ? -1.075 17.297 22.321 1.00 20.47 202 PRO A CA 1
ATOM 1455 C C . PRO A 1 202 ? -1.961 18.526 22.464 1.00 22.28 202 PRO A C 1
ATOM 1456 O O . PRO A 1 202 ? -3.102 18.484 22.020 1.00 23.87 202 PRO A O 1
ATOM 1460 N N . THR A 1 203 ? -1.461 19.611 23.053 1.00 20.03 203 THR A N 1
ATOM 1461 C CA . THR A 1 203 ? -2.295 20.809 23.183 1.00 20.84 203 THR A CA 1
ATOM 1462 C C . THR A 1 203 ? -2.310 21.648 21.891 1.00 20.06 203 THR A C 1
ATOM 1463 O O . THR A 1 203 ? -3.128 22.551 21.734 1.00 22.40 203 THR A O 1
ATOM 1467 N N . ILE A 1 204 ? -1.423 21.342 20.944 1.00 18.91 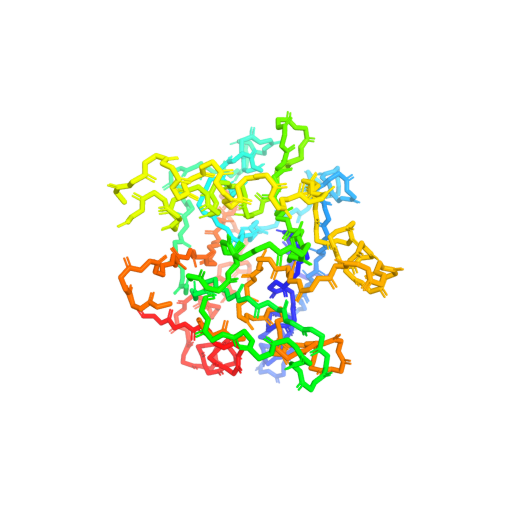204 ILE A N 1
ATOM 1468 C CA . ILE A 1 204 ? -1.295 22.176 19.744 1.00 19.47 204 ILE A CA 1
ATOM 1469 C C . ILE A 1 204 ? -2.242 21.790 18.619 1.00 19.97 204 ILE A C 1
ATOM 1470 O O . ILE A 1 204 ? -2.694 22.646 17.854 1.00 20.82 204 ILE A O 1
ATOM 1475 N N . GLY A 1 205 ? -2.525 20.507 18.505 1.00 18.48 205 GLY A N 1
ATOM 1476 C CA . GLY A 1 205 ? -3.446 20.000 17.490 1.00 18.85 205 GLY A CA 1
ATOM 1477 C C . GLY A 1 205 ? -3.781 18.564 17.788 1.00 20.03 205 GLY A C 1
ATOM 1478 O O . GLY A 1 205 ? -3.180 17.945 18.678 1.00 20.55 205 GLY A O 1
ATOM 1479 N N . ASP A 1 206 ? -4.726 18.029 17.023 1.00 18.27 206 ASP A N 1
ATOM 1480 C CA . ASP A 1 206 ? -5.120 16.626 17.122 1.00 18.37 206 ASP A CA 1
ATOM 1481 C C . ASP A 1 206 ? -4.530 15.874 15.945 1.00 17.97 206 ASP A C 1
ATOM 1482 O O . ASP A 1 206 ? -4.142 16.473 14.946 1.00 18.78 206 ASP A O 1
ATOM 1495 N N . VAL A 1 208 ? -4.717 12.877 12.953 1.00 14.69 208 VAL A N 1
ATOM 1496 C CA . VAL A 1 208 ? -5.524 12.040 12.053 1.00 14.87 208 VAL A CA 1
ATOM 1497 C C . VAL A 1 208 ? -4.520 11.156 11.272 1.00 14.38 208 VAL A C 1
ATOM 1498 O O . VAL A 1 208 ? -3.538 11.648 10.705 1.00 14.00 208 VAL A O 1
ATOM 1502 N N . ARG A 1 209 ? -4.765 9.841 11.252 1.00 15.38 209 ARG A N 1
ATOM 1503 C CA . ARG A 1 209 ? -3.892 8.936 10.536 1.00 15.53 209 ARG A CA 1
ATOM 1504 C C . ARG A 1 209 ? -4.099 9.035 9.034 1.00 15.92 209 ARG A C 1
ATOM 1505 O O . ARG A 1 209 ? -5.200 9.308 8.567 1.00 17.90 209 ARG A O 1
ATOM 1521 N N . GLU A 1 211 ? -4.467 7.051 5.529 1.00 14.94 211 GLU A N 1
ATOM 1522 C CA . GLU A 1 211 ? -4.972 5.743 5.097 1.00 14.27 211 GLU A CA 1
ATOM 1523 C C . GLU A 1 211 ? -3.814 4.755 4.905 1.00 13.74 211 GLU A C 1
ATOM 1524 O O . GLU A 1 211 ? -2.714 5.134 4.498 1.00 13.11 211 GLU A O 1
ATOM 1530 N N A ASP A 1 212 ? -4.086 3.487 5.195 0.50 13.85 212 ASP A N 1
ATOM 1531 N N B ASP A 1 212 ? -4.071 3.484 5.177 0.50 14.41 212 ASP A N 1
ATOM 1532 C CA A ASP A 1 212 ? -3.081 2.434 5.074 0.50 14.26 212 ASP A CA 1
ATOM 1533 C CA B ASP A 1 212 ? -3.043 2.442 5.085 0.50 15.49 212 ASP A CA 1
ATOM 1534 C C A ASP A 1 212 ? -2.330 2.552 3.743 0.50 13.62 212 ASP A C 1
ATOM 1535 C C B ASP A 1 212 ? -2.349 2.422 3.715 0.50 14.32 212 ASP A C 1
ATOM 1536 O O A ASP A 1 212 ? -1.081 2.584 3.724 0.50 12.58 212 ASP A O 1
ATOM 1537 O O B ASP A 1 212 ? -1.156 2.184 3.620 0.50 13.23 212 ASP A O 1
ATOM 1546 N N . GLU A 1 213 ? -3.105 2.667 2.656 1.00 13.37 213 GLU A N 1
ATOM 1547 C CA . GLU A 1 213 ? -2.554 2.661 1.295 1.00 13.31 213 GLU A CA 1
ATOM 1548 C C . GLU A 1 213 ? -1.593 3.771 1.019 1.00 14.08 213 GLU A C 1
ATOM 1549 O O . GLU A 1 213 ? -0.730 3.625 0.133 1.00 14.79 213 GLU A O 1
ATOM 1555 N N . TYR A 1 214 ? -1.707 4.887 1.743 1.00 12.43 214 TYR A N 1
ATOM 1556 C CA . TYR A 1 214 ? -0.880 6.061 1.479 1.00 12.70 214 TYR A CA 1
ATOM 1557 C C . TYR A 1 214 ? 0.092 6.404 2.601 1.00 12.69 214 TYR A C 1
ATOM 1558 O O . TYR A 1 214 ? 0.801 7.405 2.523 1.00 13.81 214 TYR A O 1
ATOM 1567 N N . ARG A 1 215 ? 0.165 5.577 3.641 1.00 10.86 215 ARG A N 1
ATOM 1568 C CA . ARG A 1 215 ? 0.992 5.897 4.790 1.00 12.22 215 ARG A CA 1
ATOM 1569 C C . ARG A 1 215 ? 2.488 5.792 4.471 1.00 12.06 215 ARG A C 1
ATOM 1570 O O . ARG A 1 215 ? 2.937 4.914 3.731 1.00 12.28 215 ARG A O 1
ATOM 1578 N N . ILE A 1 216 ? 3.239 6.713 5.050 1.00 11.13 216 ILE A N 1
ATOM 1579 C CA . ILE A 1 216 ? 4.691 6.784 4.919 1.00 11.66 216 ILE A CA 1
ATOM 1580 C C . ILE A 1 216 ? 5.307 6.642 6.290 1.00 12.46 216 ILE A C 1
ATOM 1581 O O . ILE A 1 216 ? 4.871 7.278 7.260 1.00 12.19 216 ILE A O 1
ATOM 1586 N N A TYR A 1 217 ? 6.327 5.785 6.384 0.50 11.60 217 TYR A N 1
ATOM 1587 N N B TYR A 1 217 ? 6.321 5.777 6.377 0.50 11.67 217 TYR A N 1
ATOM 1588 C CA A TYR A 1 217 ? 7.053 5.537 7.621 0.50 11.54 217 TYR A CA 1
ATOM 1589 C CA B TYR A 1 217 ? 7.056 5.502 7.603 0.50 11.56 217 TYR A CA 1
ATOM 1590 C C A TYR A 1 217 ? 8.532 5.833 7.426 0.50 11.33 217 TYR A C 1
ATOM 1591 C C B TYR A 1 217 ? 8.536 5.834 7.419 0.50 11.40 217 TYR A C 1
ATOM 1592 O O A TYR A 1 217 ? 9.116 5.417 6.414 0.50 11.66 217 TYR A O 1
ATOM 1593 O O B TYR A 1 217 ? 9.127 5.446 6.400 0.50 11.49 217 TYR A O 1
ATOM 1610 N N . ARG A 1 218 ? 9.138 6.558 8.362 1.00 10.31 218 ARG A N 1
ATOM 1611 C CA . ARG A 1 218 ? 10.593 6.847 8.315 1.00 10.63 218 ARG A CA 1
ATOM 1612 C C . ARG A 1 218 ? 11.180 6.561 9.678 1.00 11.07 218 ARG A C 1
ATOM 1613 O O . ARG A 1 218 ? 10.474 6.488 10.692 1.00 11.57 218 ARG A O 1
ATOM 1621 N N . ASP A 1 219 ? 12.490 6.425 9.713 1.00 11.10 219 ASP A N 1
ATOM 1622 C CA . ASP A 1 219 ? 13.167 5.990 10.921 1.00 11.10 219 ASP A CA 1
ATOM 1623 C C . ASP A 1 219 ? 13.814 7.066 11.790 1.00 11.10 219 ASP A C 1
ATOM 1624 O O . ASP A 1 219 ? 13.894 8.245 11.431 1.00 11.28 219 ASP A O 1
ATOM 1629 N N . PHE A 1 220 ? 14.183 6.598 12.985 1.00 10.89 220 PHE A N 1
ATOM 1630 C CA . PHE A 1 220 ? 15.090 7.220 13.916 1.00 11.87 220 PHE A CA 1
ATOM 1631 C C . PHE A 1 220 ? 16.353 6.373 13.761 1.00 11.38 220 PHE A C 1
ATOM 1632 O O . PHE A 1 220 ? 16.308 5.140 13.822 1.00 12.11 220 PHE A O 1
ATOM 1640 N N . ASN A 1 221 ? 17.484 7.049 13.577 1.00 11.14 221 ASN A N 1
ATOM 1641 C CA . ASN A 1 221 ? 18.773 6.367 13.375 1.00 11.44 221 ASN A CA 1
ATOM 1642 C C . ASN A 1 221 ? 19.869 7.050 14.151 1.00 12.07 221 ASN A C 1
ATOM 1643 O O . ASN A 1 221 ? 19.708 8.187 14.633 1.00 12.00 221 ASN A O 1
ATOM 1648 N N . VAL A 1 222 ? 20.987 6.349 14.294 1.00 12.59 222 VAL A N 1
ATOM 1649 C CA . VAL A 1 222 ? 22.161 6.890 14.938 1.00 12.60 222 VAL A CA 1
ATOM 1650 C C . VAL A 1 222 ? 23.411 6.406 14.228 1.00 13.40 222 VAL A C 1
ATOM 1651 O O . VAL A 1 222 ? 23.441 5.280 13.715 1.00 14.08 222 VAL A O 1
ATOM 1655 N N . VAL A 1 223 ? 24.457 7.237 14.270 1.00 13.15 223 VAL A N 1
ATOM 1656 C CA . VAL A 1 223 ? 25.794 6.839 13.800 1.00 12.95 223 VAL A CA 1
ATOM 1657 C C . VAL A 1 223 ? 26.807 7.178 14.888 1.00 13.63 223 VAL A C 1
ATOM 1658 O O . VAL A 1 223 ? 26.856 8.299 15.393 1.00 14.13 223 VAL A O 1
ATOM 1662 N N . LEU A 1 224 ? 27.567 6.163 15.297 1.00 15.75 224 LEU A N 1
ATOM 1663 C C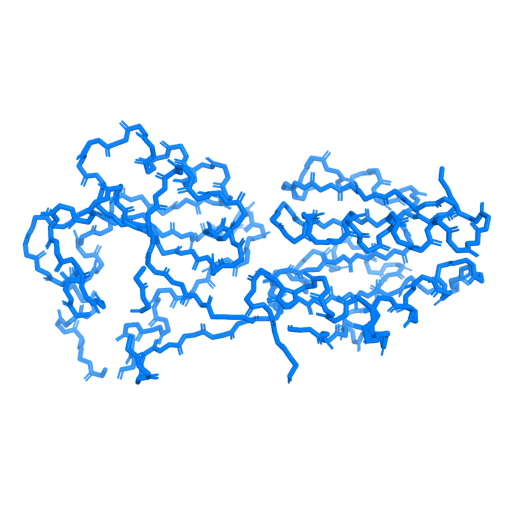A . LEU A 1 224 ? 28.597 6.251 16.320 1.00 16.57 224 LEU A CA 1
ATOM 1664 C C . LEU A 1 224 ? 29.901 6.719 15.671 1.00 17.03 224 LEU A C 1
ATOM 1665 O O . LEU A 1 224 ? 30.260 6.269 14.580 1.00 18.65 224 LEU A O 1
ATOM 1670 N N . ALA A 1 225 ? 30.620 7.600 16.359 1.00 17.39 225 ALA A N 1
ATOM 1671 C CA . ALA A 1 225 ? 31.877 8.125 15.863 1.00 19.00 225 ALA A CA 1
ATOM 1672 C C . ALA A 1 225 ? 32.919 7.027 15.661 1.00 20.36 225 ALA A C 1
ATOM 1673 O O . ALA A 1 225 ? 32.913 5.982 16.350 1.00 20.86 225 ALA A O 1
ATOM 1675 N N . LYS A 1 226 ? 33.832 7.261 14.736 1.00 24.04 226 LYS A N 1
ATOM 1676 C CA . LYS A 1 226 ? 34.973 6.358 14.584 1.00 27.73 226 LYS A CA 1
ATOM 1677 C C . LYS A 1 226 ? 35.816 6.445 15.879 1.00 27.53 226 LYS A C 1
ATOM 1678 O O . LYS A 1 226 ? 35.856 7.478 16.540 1.00 27.06 226 LYS A O 1
ATOM 1684 N N . ASN A 1 227 ? 36.464 5.358 16.272 1.00 31.01 227 ASN A N 1
ATOM 1685 C CA . ASN A 1 227 ? 37.281 5.372 17.499 1.00 32.76 227 ASN A CA 1
ATOM 1686 C C . ASN A 1 227 ? 36.482 5.885 18.696 1.00 28.45 227 ASN A C 1
ATOM 1687 O O . ASN A 1 227 ? 36.924 6.801 19.401 1.00 32.21 227 ASN A O 1
ATOM 1692 N N . PRO A 1 228 ? 35.302 5.285 18.947 1.00 24.22 228 PRO A N 1
ATOM 1693 C CA . PRO A 1 228 ? 34.446 5.786 20.004 1.00 23.88 228 PRO A CA 1
ATOM 1694 C C . PRO A 1 228 ? 34.938 5.495 21.423 1.00 24.79 228 PRO A C 1
ATOM 1695 O O . PRO A 1 228 ? 35.669 4.532 21.645 1.00 26.82 228 PRO A O 1
ATOM 1699 N N . SER A 1 229 ? 34.538 6.333 22.370 1.00 23.53 229 SER A N 1
ATOM 1700 C CA . SER A 1 229 ? 34.876 6.111 23.770 1.00 23.44 229 SER A CA 1
ATOM 1701 C C . SER A 1 229 ? 34.032 4.953 24.301 1.00 23.42 229 SER A C 1
ATOM 1702 O O . SER A 1 229 ? 32.982 4.611 23.747 1.00 22.51 229 SER A O 1
ATOM 1705 N N . SER A 1 230 ? 34.491 4.327 25.374 1.00 24.90 230 SER A N 1
ATOM 1706 C CA . SER A 1 230 ? 33.719 3.252 25.985 1.00 25.85 230 SER A CA 1
ATOM 1707 C C . SER A 1 230 ? 32.353 3.778 26.439 1.00 22.58 230 SER A C 1
ATOM 1708 O O . SER A 1 230 ? 31.350 3.069 26.347 1.00 22.92 230 SER A O 1
ATOM 1711 N N . GLU A 1 231 ? 32.302 5.023 26.915 1.00 21.83 231 GLU A N 1
ATOM 1712 C CA . GLU A 1 231 ? 31.036 5.594 27.371 1.00 23.15 231 GLU A CA 1
ATOM 1713 C C . GLU A 1 231 ? 30.059 5.744 26.192 1.00 19.83 231 GLU A C 1
ATOM 1714 O O . GLU A 1 231 ? 28.865 5.485 26.312 1.00 20.76 231 GLU A O 1
ATOM 1720 N N . ALA A 1 232 ? 30.565 6.206 25.049 1.00 19.58 232 ALA A N 1
ATOM 1721 C CA . ALA A 1 232 ? 29.732 6.369 23.876 1.00 18.60 232 ALA A CA 1
ATOM 1722 C C . ALA A 1 232 ? 29.209 5.019 23.412 1.00 18.76 232 ALA A C 1
ATOM 1723 O O . ALA A 1 232 ? 28.044 4.911 23.053 1.00 17.90 232 ALA A O 1
ATOM 1725 N N . ILE A 1 233 ? 30.061 3.995 23.404 1.00 20.68 233 ILE A N 1
ATOM 1726 C CA . ILE A 1 233 ? 29.636 2.638 23.026 1.00 20.66 233 ILE A CA 1
ATOM 1727 C C . ILE A 1 233 ? 28.521 2.158 23.940 1.00 21.43 233 ILE A C 1
ATOM 1728 O O . ILE A 1 233 ? 27.511 1.627 23.494 1.00 20.42 233 ILE A O 1
ATOM 1733 N N . ASP A 1 234 ? 28.708 2.344 25.244 1.00 20.74 234 ASP A N 1
ATOM 1734 C CA . ASP A 1 234 ? 27.702 1.913 26.221 1.00 21.47 234 ASP A CA 1
ATOM 1735 C C . ASP A 1 234 ? 26.357 2.573 25.997 1.00 21.67 234 ASP A C 1
ATOM 1736 O O . ASP A 1 234 ? 25.309 1.912 26.030 1.00 22.61 234 ASP A O 1
ATOM 1741 N N . PHE A 1 235 ? 26.352 3.874 25.777 1.00 19.18 235 PHE A N 1
ATOM 1742 C CA . PHE A 1 235 ? 25.080 4.534 25.545 1.00 18.43 235 PHE A CA 1
ATOM 1743 C C . PHE A 1 235 ? 24.446 4.110 24.215 1.00 17.20 235 PHE A C 1
ATOM 1744 O O . PHE A 1 235 ? 23.237 3.897 24.154 1.00 17.20 235 PHE A O 1
ATOM 1752 N N . PHE A 1 236 ? 25.274 4.002 23.187 1.00 17.58 236 PHE A N 1
ATOM 1753 C CA . PHE A 1 236 ? 24.811 3.535 21.864 1.00 17.33 236 PHE A CA 1
ATOM 1754 C C . PHE A 1 236 ? 24.129 2.154 22.021 1.00 17.75 236 PHE A C 1
ATOM 1755 O O . PHE A 1 236 ? 23.027 1.944 21.518 1.00 17.27 236 PHE A O 1
ATOM 1763 N N . ASP A 1 237 ? 24.758 1.236 22.754 1.00 19.08 237 ASP A N 1
ATOM 1764 C CA . ASP A 1 237 ? 24.149 -0.084 22.967 1.00 18.67 237 ASP A CA 1
ATOM 1765 C C . ASP A 1 237 ? 22.841 -0.012 23.696 1.00 20.56 237 ASP A C 1
ATOM 1766 O O . ASP A 1 237 ? 21.901 -0.712 23.341 1.00 20.35 237 ASP A O 1
ATOM 1771 N N . TYR A 1 238 ? 22.774 0.798 24.740 1.00 19.15 238 TYR A N 1
ATOM 1772 C CA . TYR A 1 238 ? 21.568 0.938 25.533 1.00 19.69 238 TYR A CA 1
ATOM 1773 C C . TYR A 1 238 ? 20.440 1.486 24.655 1.00 18.19 238 TYR A C 1
ATOM 1774 O O . TYR A 1 238 ? 19.346 0.916 24.598 1.00 19.05 238 TYR A O 1
ATOM 1783 N N . LEU A 1 239 ? 20.701 2.596 23.960 1.00 17.18 239 LEU A N 1
ATOM 1784 C CA . LEU A 1 239 ? 19.714 3.213 23.123 1.00 15.99 239 LEU A CA 1
ATOM 1785 C C . LEU A 1 239 ? 19.237 2.267 22.021 1.00 17.49 239 LEU A C 1
ATOM 1786 O O . LEU A 1 239 ? 18.039 2.151 21.797 1.00 17.71 239 LEU A O 1
ATOM 1791 N N . THR A 1 240 ? 20.173 1.610 21.346 1.00 17.33 240 THR A N 1
ATOM 1792 C CA . THR A 1 240 ? 19.796 0.826 20.161 1.00 17.38 240 THR A CA 1
ATOM 1793 C C . THR A 1 240 ? 19.214 -0.529 20.426 1.00 20.26 240 THR A C 1
ATOM 1794 O O . THR A 1 240 ? 18.454 -1.026 19.579 1.00 19.70 240 THR A O 1
ATOM 1798 N N . LYS A 1 241 ? 19.532 -1.126 21.573 1.00 18.58 241 LYS A N 1
ATOM 1799 C CA . LYS A 1 241 ? 19.135 -2.508 21.861 1.00 21.06 241 LYS A CA 1
ATOM 1800 C C . LYS A 1 241 ? 18.260 -2.711 23.076 1.00 21.22 241 LYS A C 1
ATOM 1801 O O . LYS A 1 241 ? 17.551 -3.730 23.132 1.00 24.25 241 LYS A O 1
ATOM 1807 N N A SER A 1 242 ? 18.244 -1.772 24.031 0.50 20.27 242 SER A N 1
ATOM 1808 N N B SER A 1 242 ? 18.238 -1.788 24.028 0.50 20.40 242 SER A N 1
ATOM 1809 C CA A SER A 1 242 ? 17.461 -1.960 25.276 0.50 19.40 242 SER A CA 1
ATOM 1810 C CA B SER A 1 242 ? 17.493 -2.061 25.259 0.50 19.54 242 SER A CA 1
ATOM 1811 C C A SER A 1 242 ? 15.953 -1.972 25.061 0.50 20.93 242 SER A C 1
ATOM 1812 C C B SER A 1 242 ? 15.974 -1.899 25.166 0.50 20.74 242 SER A C 1
ATOM 1813 O O A SER A 1 242 ? 15.426 -1.250 24.231 0.50 19.67 242 SER A O 1
ATOM 1814 O O B SER A 1 242 ? 15.458 -0.941 24.590 0.50 17.67 242 SER A O 1
ATOM 1819 N N . LYS A 1 243 ? 15.273 -2.832 25.804 1.00 22.00 243 LYS A N 1
ATOM 1820 C CA . LYS A 1 243 ? 13.821 -2.820 25.865 1.00 22.23 243 LYS A CA 1
ATOM 1821 C C . LYS A 1 243 ? 13.365 -1.556 26.630 1.00 21.19 243 LYS A C 1
ATOM 1822 O O . LYS A 1 243 ? 12.270 -1.033 26.376 1.00 21.28 243 LYS A O 1
ATOM 1828 N N . ASP A 1 244 ? 14.190 -1.053 27.556 1.00 22.63 244 ASP A N 1
ATOM 1829 C CA . ASP A 1 244 ? 13.873 0.174 28.304 1.00 22.63 244 ASP A CA 1
ATOM 1830 C C . ASP A 1 244 ? 13.773 1.368 27.335 1.00 19.78 244 ASP A C 1
ATOM 1831 O O . ASP A 1 244 ? 12.847 2.171 27.415 1.00 20.30 244 ASP A O 1
ATOM 1836 N N . ALA A 1 245 ? 14.748 1.494 26.447 1.00 19.75 245 ALA A N 1
ATOM 1837 C CA . ALA A 1 245 ? 14.727 2.556 25.450 1.00 18.44 245 ALA A CA 1
ATOM 1838 C C . ALA A 1 245 ? 13.566 2.361 24.487 1.00 17.80 245 ALA A C 1
ATOM 1839 O O . ALA A 1 245 ? 12.888 3.322 24.112 1.00 18.68 245 ALA A O 1
ATOM 1841 N N . GLU A 1 246 ? 13.334 1.121 24.080 1.00 17.59 246 GLU A N 1
ATOM 1842 C CA . GLU A 1 246 ? 12.220 0.809 23.189 1.00 17.42 246 GLU A CA 1
ATOM 1843 C C . GLU A 1 246 ? 10.888 1.248 23.818 1.00 19.20 246 GLU A C 1
ATOM 1844 O O . GLU A 1 246 ? 10.082 1.876 23.140 1.00 18.48 246 GLU A O 1
ATOM 1850 N N . ALA A 1 247 ? 10.674 0.975 25.100 1.00 17.88 247 ALA A N 1
ATOM 1851 C CA . ALA A 1 247 ? 9.429 1.347 25.759 1.00 18.29 247 ALA A CA 1
ATOM 1852 C C . ALA A 1 247 ? 9.239 2.870 25.807 1.00 18.46 247 ALA A C 1
ATOM 1853 O O . ALA A 1 247 ? 8.130 3.368 25.640 1.00 18.91 247 ALA A O 1
ATOM 1855 N N . ILE A 1 248 ? 10.306 3.611 26.073 1.00 17.47 248 ILE A N 1
ATOM 1856 C CA . ILE A 1 248 ? 10.228 5.079 26.099 1.00 17.27 248 ILE A CA 1
ATOM 1857 C C . ILE A 1 248 ? 9.845 5.623 24.726 1.00 16.08 248 ILE A C 1
ATOM 1858 O O . ILE A 1 248 ? 8.929 6.461 24.604 1.00 17.69 248 ILE A O 1
ATOM 1863 N N . PHE A 1 249 ? 10.523 5.153 23.679 1.00 15.05 249 PHE A N 1
ATOM 1864 C CA . PHE A 1 249 ? 10.201 5.596 22.314 1.00 14.42 249 PHE A CA 1
ATOM 1865 C C . PHE A 1 249 ? 8.798 5.147 21.874 1.00 14.49 249 PHE A C 1
ATOM 1866 O O . PHE A 1 249 ? 8.081 5.885 21.201 1.00 14.83 249 PHE A O 1
ATOM 1874 N N . GLN A 1 250 ? 8.377 3.959 22.297 1.00 14.54 250 GLN A N 1
ATOM 1875 C CA . GLN A 1 250 ? 7.041 3.469 21.935 1.00 14.12 250 GLN A CA 1
ATOM 1876 C C . GLN A 1 250 ? 5.923 4.384 22.426 1.00 15.22 250 GLN A C 1
ATOM 1877 O O . GLN A 1 250 ? 4.875 4.476 21.791 1.00 16.23 250 GLN A O 1
ATOM 1883 N N . HIS A 1 251 ? 6.130 5.062 23.544 1.00 16.15 251 HIS A N 1
ATOM 1884 C CA . HIS A 1 251 ? 5.137 5.999 24.053 1.00 17.01 251 HIS A CA 1
ATOM 1885 C C . HIS A 1 251 ? 4.785 7.078 23.024 1.00 18.04 251 HIS A C 1
ATOM 1886 O O . HIS A 1 251 ? 3.638 7.575 22.987 1.00 19.76 251 HIS A O 1
ATOM 1893 N N . TYR A 1 252 ? 5.754 7.427 22.183 1.00 15.70 252 TYR A N 1
ATOM 1894 C CA . TYR A 1 252 ? 5.562 8.468 21.176 1.00 15.24 252 TYR A CA 1
ATOM 1895 C C . TYR A 1 252 ? 5.228 7.918 19.777 1.00 15.59 252 TYR A C 1
ATOM 1896 O O . TYR A 1 252 ? 5.318 8.652 18.774 1.00 16.52 252 TYR A O 1
ATOM 1905 N N . GLY A 1 253 ? 4.849 6.640 19.683 1.00 15.31 253 GLY A N 1
ATOM 1906 C CA . GLY A 1 253 ? 4.432 6.065 18.406 1.00 15.12 253 GLY A CA 1
ATOM 1907 C C . GLY A 1 253 ? 5.502 5.354 17.607 1.00 14.06 253 GLY A C 1
ATOM 1908 O O . GLY A 1 253 ? 5.208 4.785 16.554 1.00 14.82 253 GLY A O 1
ATOM 1909 N N . TRP A 1 254 ? 6.723 5.321 18.125 1.00 14.31 254 TRP A N 1
ATOM 1910 C CA . TRP A 1 254 ? 7.819 4.646 17.470 1.00 12.87 254 TRP A CA 1
ATOM 1911 C C . TRP A 1 254 ? 7.693 3.137 17.672 1.00 14.20 254 TRP A C 1
ATOM 1912 O O . TRP A 1 254 ? 7.168 2.673 18.675 1.00 15.07 254 TRP A O 1
ATOM 1923 N N . PHE A 1 255 ? 8.206 2.368 16.723 1.00 13.39 255 PHE A N 1
ATOM 1924 C CA . PHE A 1 255 ? 8.170 0.921 16.809 1.00 13.85 255 PHE A CA 1
ATOM 1925 C C . PHE A 1 255 ? 9.345 0.318 16.085 1.00 14.05 255 PHE A C 1
ATOM 1926 O O . PHE A 1 255 ? 10.028 0.963 15.272 1.00 14.44 255 PHE A O 1
ATOM 1934 N N . LYS A 1 256 ? 9.612 -0.941 16.387 1.00 14.18 256 LYS A N 1
ATOM 1935 C CA . LYS A 1 256 ? 10.622 -1.719 15.684 1.00 14.08 256 LYS A CA 1
ATOM 1936 C C . LYS A 1 256 ? 9.944 -2.694 14.765 1.00 14.70 256 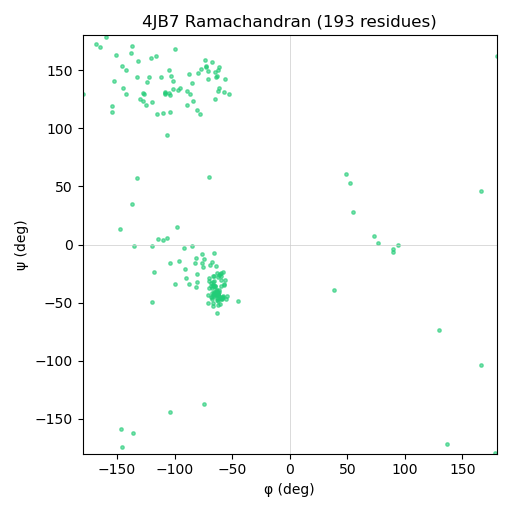LYS A C 1
ATOM 1937 O O . LYS A 1 256 ? 10.505 -3.042 13.688 1.00 16.29 256 LYS A O 1
#

B-factor: mean 20.36, std 10.01, range [5.51, 67.74]

Secondary structure (DSSP, 8-state):
--EEEEE-SSTHHHHHHHHHHHHHHSS--EEEEES-HHHHHHHHHHH-SEEEESSHHHHHHHHHTTTTT--GGG-EE---BEEEEE-TT-TT-----GGGSTT--EEEE--TTTS--TTTTHHHHHHH---HHHHHHHHHTEEEEESSHHHHHHHHHH-TT--EEEEEHHHHHH-TTT-----GGG--B---EEEEPSS--HHHHHHHHHHHH-HHHHHHHHTTT---

Sequence (228 aa):
ADVNLYGPGGPHVPLIKVAESFEKSQSKRVNITFGPQATWNDKKAKKNADILFGASEHSALLAIAEEEGHSERFSKFNIHPVFREAIILVKKGNPKNNIKGADLLLKPGIGIVVNDGAGVSSNTSGTAVWEDSVGRKNVEKLLQAFRSNIHVFAPNSGSARKAFVDGEEDIDAWITWVDWAIANPTIGDVREDDEYRIYYRDFNVVLAKNPSSEAIDFFDYLTKSSKDAEAIFQHYGWFK

Nearest PDB structures (foldseek):
  4jb7-assembly1_A-2  TM=1.003E+00  e=4.999E-50  Vibrio cholerae O1 biovar El Tor str. N16961
  3fj7-assembly1_B  TM=9.712E-01  e=5.014E-33  Campylobacter jejuni
  2hxw-assembly1_A  TM=9.542E-01  e=3.228E-31  Campylobacter jejuni
  3fir-assembly1_B  TM=9.557E-01  e=3.228E-31  Campylobacter jejuni
  2h5y-assembly2_B  TM=7.222E-01  e=4.233E-11  Xanthomonas citri pv. citri str. 306

Organism: Vibrio cholerae serotype O1 (strain ATCC 39315 / El Tor Inaba N16961) (NCBI:txid243277)

Solvent-accessible surface area: 10933 Å² total

Foldseek 3Di:
DQAEEEEEPQCVVLVVVLQVVVVVVDPDHYDYHYHFCVVCVVVCLVGHFKYKYDFLQLSLVSVVSVCVWWPNVQKFFFKAWKAKFFAAPLVVVDAALSLLDPLEAEEEEDLPVPTSEHGHPLVVQLQVLPDVNSVVSNVVRYPYHHNYDVVSLCCCQVPPSHGIYTGTQLNCLVPVVSGHYHDPSRMDDGGMIMTGTDPHDPVSVVSVCCCRPNPVSQVSVVSSHMGD

Radius of gyration: 18.27 Å; Cα contacts (8 Å, |Δi|>4): 445; chains: 1; bounding box: 51×34×48 Å